Protein AF-A0A9X0WED2-F1 (afdb_monomer)

Structure (mmCIF, N/CA/C/O backbone):
data_AF-A0A9X0WED2-F1
#
_entry.id   AF-A0A9X0WED2-F1
#
loop_
_atom_site.group_PDB
_atom_site.id
_atom_site.type_symbol
_atom_site.label_atom_id
_atom_site.label_alt_id
_atom_site.label_comp_id
_atom_site.label_asym_id
_atom_site.label_entity_id
_atom_site.label_seq_id
_atom_site.pdbx_PDB_ins_code
_atom_site.Cartn_x
_atom_site.Cartn_y
_atom_site.Cartn_z
_atom_site.occupancy
_atom_site.B_iso_or_equiv
_atom_site.auth_seq_id
_atom_site.auth_comp_id
_atom_site.auth_asym_id
_atom_site.auth_atom_id
_atom_site.pdbx_PDB_model_num
ATOM 1 N N . ALA A 1 1 ? -32.314 -4.039 -4.121 1.00 31.97 1 ALA A N 1
ATOM 2 C CA . ALA A 1 1 ? -31.028 -3.948 -3.405 1.00 31.97 1 ALA A CA 1
ATOM 3 C C . ALA A 1 1 ? -29.891 -4.236 -4.385 1.00 31.97 1 ALA A C 1
ATOM 5 O O . ALA A 1 1 ? -29.658 -5.392 -4.718 1.00 31.97 1 ALA A O 1
ATOM 6 N N . ARG A 1 2 ? -29.256 -3.200 -4.949 1.00 23.73 2 ARG A N 1
ATOM 7 C CA . ARG A 1 2 ? -28.071 -3.374 -5.802 1.00 23.73 2 ARG A CA 1
ATOM 8 C C . ARG A 1 2 ? -26.865 -3.493 -4.871 1.00 23.73 2 ARG A C 1
ATOM 10 O O . ARG A 1 2 ? -26.413 -2.488 -4.345 1.00 23.73 2 ARG A O 1
ATOM 17 N N . ARG A 1 3 ? -26.414 -4.724 -4.618 1.00 32.22 3 ARG A N 1
ATOM 18 C CA . ARG A 1 3 ? -25.131 -4.991 -3.951 1.00 32.22 3 ARG A CA 1
ATOM 19 C C . ARG A 1 3 ? -24.030 -4.354 -4.804 1.00 32.22 3 ARG A C 1
ATOM 21 O O . ARG A 1 3 ? -24.018 -4.575 -6.015 1.00 32.22 3 ARG A O 1
ATOM 28 N N . GLY A 1 4 ? -23.175 -3.528 -4.204 1.00 28.00 4 GLY A N 1
ATOM 29 C CA . GLY A 1 4 ? -22.051 -2.904 -4.898 1.00 28.00 4 GLY A CA 1
ATOM 30 C C . GLY A 1 4 ? -21.092 -3.979 -5.400 1.00 28.00 4 GLY A C 1
ATOM 31 O O . GLY A 1 4 ? -20.358 -4.572 -4.619 1.00 28.00 4 GLY A O 1
ATOM 32 N N . LEU A 1 5 ? -21.131 -4.274 -6.698 1.00 30.75 5 LEU A N 1
ATOM 33 C CA . LEU A 1 5 ? -20.137 -5.122 -7.349 1.00 30.75 5 LEU A CA 1
ATOM 34 C C . LEU A 1 5 ? -18.906 -4.248 -7.591 1.00 30.75 5 LEU A C 1
ATOM 36 O O . LEU A 1 5 ? -18.894 -3.419 -8.501 1.00 30.75 5 LEU A O 1
ATOM 40 N N . TYR A 1 6 ? -17.894 -4.390 -6.738 1.00 35.50 6 TYR A N 1
ATOM 41 C CA . TYR A 1 6 ? -16.631 -3.680 -6.894 1.00 35.50 6 TYR A CA 1
ATOM 42 C C . TYR A 1 6 ? -15.742 -4.452 -7.868 1.00 35.50 6 TYR A C 1
ATOM 44 O O . TYR A 1 6 ? -15.209 -5.516 -7.562 1.00 35.50 6 TYR A O 1
ATOM 52 N N . PHE A 1 7 ? -15.595 -3.916 -9.077 1.00 35.41 7 PHE A N 1
ATOM 53 C CA . PHE A 1 7 ? -14.654 -4.439 -10.058 1.00 35.41 7 PHE A CA 1
ATOM 54 C C . PHE A 1 7 ? -13.287 -3.837 -9.787 1.00 35.41 7 PHE A C 1
ATOM 56 O O . PHE A 1 7 ? -13.111 -2.624 -9.893 1.00 35.41 7 PHE A O 1
ATOM 63 N N . LYS A 1 8 ? -12.311 -4.682 -9.454 1.00 44.09 8 LYS A N 1
ATOM 64 C CA . LYS A 1 8 ? -10.937 -4.229 -9.306 1.00 44.09 8 LYS A CA 1
ATOM 65 C C . LYS A 1 8 ? -9.993 -4.985 -10.218 1.00 44.09 8 LYS A C 1
ATOM 67 O O . LYS A 1 8 ? -9.765 -6.184 -10.068 1.00 44.09 8 LYS A O 1
ATOM 72 N N . GLN A 1 9 ? -9.448 -4.244 -11.173 1.00 43.84 9 GLN A N 1
ATOM 73 C CA . GLN A 1 9 ? -8.361 -4.690 -12.022 1.00 43.84 9 GLN A CA 1
ATOM 74 C C . GLN A 1 9 ? -7.042 -4.393 -11.308 1.00 43.84 9 GLN A C 1
ATOM 76 O O . GLN A 1 9 ? -6.731 -3.242 -11.012 1.00 43.84 9 GLN A O 1
ATOM 81 N N . TRP A 1 10 ? -6.253 -5.429 -11.049 1.00 39.09 10 TRP A N 1
ATOM 82 C CA . TRP A 1 10 ? -4.899 -5.268 -10.542 1.00 39.09 10 TRP A CA 1
ATOM 83 C C . TRP A 1 10 ? -3.946 -5.248 -11.733 1.00 39.09 10 TRP A C 1
ATOM 85 O O . TRP A 1 10 ? -3.749 -6.256 -12.407 1.00 39.09 10 TRP A O 1
ATOM 95 N N . ARG A 1 11 ? -3.393 -4.074 -12.040 1.00 34.91 11 ARG A N 1
ATOM 96 C CA . ARG A 1 11 ? -2.227 -3.946 -12.918 1.00 34.91 11 ARG A CA 1
ATOM 97 C C . ARG A 1 11 ? -1.033 -3.579 -12.048 1.00 34.91 11 ARG A C 1
ATOM 99 O O . ARG A 1 11 ? -0.765 -2.400 -11.856 1.00 34.91 11 ARG A O 1
ATOM 106 N N . LEU A 1 12 ? -0.313 -4.571 -11.533 1.00 29.83 12 LEU A N 1
ATOM 107 C CA . LEU A 1 12 ? 1.047 -4.337 -11.053 1.00 29.83 12 LEU A CA 1
ATOM 108 C C . LEU A 1 12 ? 2.000 -4.414 -12.244 1.00 29.83 12 LEU A C 1
ATOM 110 O O . LEU A 1 12 ? 2.014 -5.390 -12.990 1.00 29.83 12 LEU A O 1
ATOM 114 N N . TRP A 1 13 ? 2.747 -3.333 -12.466 1.00 32.94 13 TRP A N 1
ATOM 115 C CA . TRP A 1 13 ? 3.668 -3.204 -13.590 1.00 32.94 13 TRP A CA 1
ATOM 116 C C . TRP A 1 13 ? 5.112 -3.360 -13.113 1.00 32.94 13 TRP A C 1
ATOM 118 O O . TRP A 1 13 ? 5.570 -2.617 -12.247 1.00 32.94 13 TRP A O 1
ATOM 128 N N . LEU A 1 14 ? 5.849 -4.281 -13.733 1.00 27.69 14 LEU A N 1
ATOM 129 C CA . LEU A 1 14 ? 7.309 -4.312 -13.713 1.00 27.69 14 LEU A CA 1
ATOM 130 C C . LEU A 1 14 ? 7.842 -4.073 -15.136 1.00 27.69 14 LEU A C 1
ATOM 132 O O . LEU A 1 14 ? 7.258 -4.580 -16.099 1.00 27.69 14 LEU A O 1
ATOM 136 N N . PRO A 1 15 ? 8.963 -3.350 -15.308 1.00 26.09 15 PRO A N 1
ATOM 137 C CA . PRO A 1 15 ? 9.628 -3.276 -16.599 1.00 26.09 15 PRO A CA 1
ATOM 138 C C . PRO A 1 15 ? 10.279 -4.625 -16.945 1.00 26.09 15 PRO A C 1
ATOM 140 O O . PRO A 1 15 ? 11.094 -5.145 -16.184 1.00 26.09 15 PRO A O 1
ATOM 143 N N . ARG A 1 16 ? 9.955 -5.165 -18.127 1.00 29.64 16 ARG A N 1
ATOM 144 C CA . ARG A 1 16 ? 10.761 -6.186 -18.818 1.00 29.64 16 ARG A CA 1
ATOM 145 C C . ARG A 1 16 ? 12.043 -5.536 -19.350 1.00 29.64 16 ARG A C 1
ATOM 147 O O . ARG A 1 16 ? 11.916 -4.612 -20.147 1.00 29.64 16 ARG A O 1
ATOM 154 N N . ALA A 1 17 ? 13.217 -6.049 -18.973 1.00 28.55 17 ALA A N 1
ATOM 155 C CA . ALA A 1 17 ? 14.361 -6.303 -19.870 1.00 28.55 17 ALA A CA 1
ATOM 156 C C . ALA A 1 17 ? 15.601 -6.760 -19.074 1.00 28.55 17 ALA A C 1
ATOM 158 O O . ALA A 1 17 ? 16.015 -6.089 -18.133 1.00 28.55 17 ALA A O 1
ATOM 159 N N . TYR A 1 18 ? 16.192 -7.883 -19.482 1.00 25.77 18 TYR A N 1
ATOM 160 C CA . TYR A 1 18 ? 17.596 -8.234 -19.253 1.00 25.77 18 TYR A CA 1
ATOM 161 C C . TYR A 1 18 ? 18.022 -9.132 -20.421 1.00 25.77 18 TYR A C 1
ATOM 163 O O . TYR A 1 18 ? 17.606 -10.285 -20.469 1.00 25.77 18 TYR A O 1
ATOM 171 N N . GLU A 1 19 ? 18.803 -8.591 -21.355 1.00 27.91 19 GLU A N 1
ATOM 172 C CA . GLU A 1 19 ? 19.594 -9.345 -22.337 1.00 27.91 19 GLU A CA 1
ATOM 173 C C . GLU A 1 19 ? 20.981 -8.668 -22.460 1.00 27.91 19 GLU A C 1
ATOM 175 O O . GLU A 1 19 ? 21.060 -7.464 -22.691 1.00 27.91 19 GLU A O 1
ATOM 180 N N . ASP A 1 20 ? 22.017 -9.485 -22.221 1.00 28.53 20 ASP A N 1
ATOM 181 C CA . ASP A 1 20 ? 23.451 -9.467 -22.587 1.00 28.53 20 ASP A CA 1
ATOM 182 C C . ASP A 1 20 ? 24.465 -8.338 -22.198 1.00 28.53 20 ASP A C 1
ATOM 184 O O . ASP A 1 20 ? 24.228 -7.140 -22.296 1.00 28.53 20 ASP A O 1
ATOM 188 N N . GLU A 1 21 ? 25.642 -8.820 -21.744 1.00 29.77 21 GLU A N 1
ATOM 189 C CA . GLU A 1 21 ? 26.911 -8.230 -21.208 1.00 29.77 21 GLU A CA 1
ATOM 190 C C . GLU A 1 21 ? 27.786 -7.398 -22.218 1.00 29.77 21 GLU A C 1
ATOM 192 O O . GLU A 1 21 ? 27.325 -7.269 -23.350 1.00 29.77 21 GLU A O 1
ATOM 197 N N . PRO A 1 22 ? 29.039 -6.865 -21.956 1.00 35.38 22 PRO A N 1
ATOM 198 C CA . PRO A 1 22 ? 30.029 -7.071 -20.859 1.00 35.38 22 PRO A CA 1
ATOM 199 C C . PRO A 1 22 ? 30.819 -5.827 -20.306 1.00 35.38 22 PRO A C 1
ATOM 201 O O . PRO A 1 22 ? 30.602 -4.672 -20.661 1.00 35.38 22 PRO A O 1
ATOM 204 N N . ARG A 1 23 ? 31.765 -6.134 -19.390 1.00 33.81 23 ARG A N 1
ATOM 205 C CA . ARG A 1 23 ? 32.649 -5.327 -18.498 1.00 33.81 23 ARG A CA 1
ATOM 206 C C . ARG A 1 23 ? 33.651 -4.336 -19.141 1.00 33.81 23 ARG A C 1
ATOM 208 O O . ARG A 1 23 ? 34.280 -4.663 -20.141 1.00 33.81 23 ARG A O 1
ATOM 215 N N . ALA A 1 24 ? 33.978 -3.247 -18.418 1.00 26.78 24 ALA A N 1
ATOM 216 C CA . ALA A 1 24 ? 35.246 -2.495 -18.546 1.00 26.78 24 ALA A CA 1
ATOM 217 C C . ALA A 1 24 ? 35.679 -1.763 -17.242 1.00 26.78 24 ALA A C 1
ATOM 219 O O . ALA A 1 24 ? 34.868 -1.489 -16.362 1.00 26.78 24 ALA A O 1
ATOM 220 N N . THR A 1 25 ? 36.989 -1.510 -17.131 1.00 27.22 25 THR A N 1
ATOM 221 C CA . THR A 1 25 ? 37.839 -1.185 -15.958 1.00 27.22 25 THR A CA 1
ATOM 222 C C . THR A 1 25 ? 37.924 0.299 -15.522 1.00 27.22 25 THR A C 1
ATOM 224 O O . THR A 1 25 ? 37.687 1.203 -16.313 1.00 27.22 25 THR A O 1
ATOM 227 N N . LEU A 1 26 ? 38.324 0.521 -14.252 1.00 28.30 26 LEU A N 1
ATOM 228 C CA . LEU A 1 26 ? 38.532 1.801 -13.516 1.00 28.30 26 LEU A CA 1
ATOM 229 C C . LEU A 1 26 ? 39.831 2.560 -13.910 1.00 28.30 26 LEU A C 1
ATOM 231 O O . LEU A 1 26 ? 40.763 1.890 -14.361 1.00 28.30 26 LEU A O 1
ATOM 235 N N . PRO A 1 27 ? 39.946 3.906 -13.704 1.00 33.41 27 PRO A N 1
ATOM 236 C CA . PRO A 1 27 ? 40.454 4.469 -12.418 1.00 33.41 27 PRO A CA 1
ATOM 237 C C . PRO A 1 27 ? 39.956 5.886 -11.948 1.00 33.41 27 PRO A C 1
ATOM 239 O O . PRO A 1 27 ? 39.582 6.719 -12.760 1.00 33.41 27 PRO A O 1
ATOM 242 N N . GLN A 1 28 ? 39.974 6.084 -10.604 1.00 32.53 28 GLN A N 1
ATOM 243 C CA . GLN A 1 28 ? 40.383 7.210 -9.683 1.00 32.53 28 GLN A CA 1
ATOM 244 C C . GLN A 1 28 ? 40.375 8.720 -10.105 1.00 32.53 28 GLN A C 1
ATOM 246 O O . GLN A 1 28 ? 40.593 9.014 -11.271 1.00 32.53 28 GLN A O 1
ATOM 251 N N . PRO A 1 29 ? 40.415 9.699 -9.154 1.00 38.00 29 PRO A N 1
ATOM 252 C CA . PRO A 1 29 ? 39.521 9.975 -8.022 1.00 38.00 29 PRO A CA 1
ATOM 253 C C . PRO A 1 29 ? 38.883 11.394 -8.059 1.00 38.00 29 PRO A C 1
ATOM 255 O O . PRO A 1 29 ? 39.206 12.260 -8.866 1.00 38.00 29 PRO A O 1
ATOM 258 N N . LEU A 1 30 ? 37.921 11.579 -7.152 1.00 31.30 30 LEU A N 1
ATOM 259 C CA . LEU A 1 30 ? 36.900 12.624 -7.064 1.00 31.30 30 LEU A CA 1
ATOM 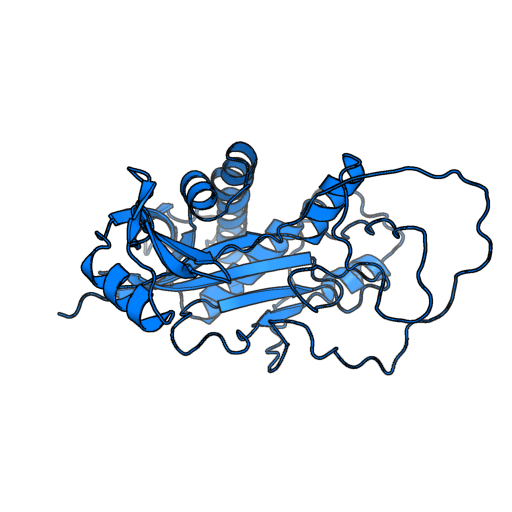260 C C . LEU A 1 30 ? 37.396 13.884 -6.325 1.00 31.30 30 LEU A C 1
ATOM 262 O O . LEU A 1 30 ? 37.628 13.804 -5.123 1.00 31.30 30 LEU A O 1
ATOM 266 N N . GLU A 1 31 ? 37.437 15.052 -6.973 1.00 26.05 31 GLU A N 1
ATOM 267 C CA . GLU A 1 31 ? 37.592 16.328 -6.240 1.00 26.05 31 GLU A CA 1
ATOM 268 C C . GLU A 1 31 ? 36.751 17.506 -6.760 1.00 26.05 31 GLU A C 1
ATOM 270 O O 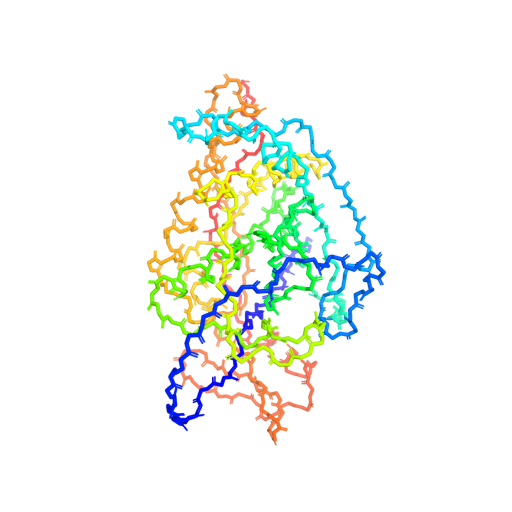. GLU A 1 31 ? 36.939 18.650 -6.355 1.00 26.05 31 GLU A O 1
ATOM 275 N N . THR A 1 32 ? 35.750 17.291 -7.617 1.00 32.31 32 THR A N 1
ATOM 276 C CA . THR A 1 32 ? 34.918 18.422 -8.073 1.00 32.31 32 THR A CA 1
ATOM 277 C C . THR A 1 32 ? 33.495 17.989 -8.379 1.00 32.31 32 THR A C 1
ATOM 279 O O . THR A 1 32 ? 33.221 17.548 -9.485 1.00 32.31 32 THR A O 1
ATOM 282 N N . LEU A 1 33 ? 32.586 18.088 -7.399 1.00 28.28 33 LEU A N 1
ATOM 283 C CA . LEU A 1 33 ? 31.128 18.088 -7.617 1.00 28.28 33 LEU A CA 1
ATOM 284 C C . LEU A 1 33 ? 30.382 18.515 -6.336 1.00 28.28 33 LEU A C 1
ATOM 286 O O . LEU A 1 33 ? 29.652 17.750 -5.713 1.00 28.28 33 LEU A O 1
ATOM 290 N N . LEU A 1 34 ? 30.558 19.779 -5.952 1.00 28.22 34 LEU A N 1
ATOM 291 C CA . LEU A 1 34 ? 29.623 20.500 -5.090 1.00 28.22 34 LEU A CA 1
ATOM 292 C C . LEU A 1 34 ? 29.223 21.786 -5.815 1.00 28.22 34 LEU A C 1
ATOM 294 O O . LEU A 1 34 ? 30.077 22.651 -5.996 1.00 28.22 34 LEU A O 1
ATOM 298 N N . ARG A 1 35 ? 27.939 21.864 -6.208 1.00 31.78 35 ARG A N 1
ATOM 299 C CA . ARG A 1 35 ? 27.093 23.044 -6.528 1.00 31.78 35 ARG A CA 1
ATOM 300 C C . ARG A 1 35 ? 26.242 22.810 -7.785 1.00 31.78 35 ARG A C 1
ATOM 302 O O . ARG A 1 35 ? 26.719 22.958 -8.903 1.00 31.78 35 ARG A O 1
ATOM 309 N N . SER A 1 36 ? 24.966 22.492 -7.585 1.00 31.42 36 SER A N 1
ATOM 310 C CA . SER A 1 36 ? 23.818 23.184 -8.204 1.00 31.42 36 SER A CA 1
ATOM 311 C C . SER A 1 36 ? 22.534 22.397 -7.925 1.00 31.42 36 SER A C 1
ATOM 313 O O . SER A 1 36 ? 22.370 21.262 -8.359 1.00 31.42 36 SER A O 1
ATOM 315 N N . ALA A 1 37 ? 21.626 23.005 -7.166 1.00 32.12 37 ALA A N 1
ATOM 316 C CA . ALA A 1 37 ? 20.202 22.728 -7.284 1.00 32.12 37 ALA A CA 1
ATOM 317 C C . ALA A 1 37 ? 19.655 23.821 -8.210 1.00 32.12 37 ALA A C 1
ATOM 319 O O . ALA A 1 37 ? 19.898 24.999 -7.948 1.00 32.12 37 ALA A O 1
ATOM 320 N N . ASP A 1 38 ? 19.017 23.437 -9.313 1.00 39.09 38 ASP A N 1
ATOM 321 C CA . ASP A 1 38 ? 18.430 24.371 -10.276 1.00 39.09 38 ASP A CA 1
ATOM 322 C C . ASP A 1 38 ? 17.062 24.855 -9.753 1.00 39.09 38 ASP A C 1
ATOM 324 O O . ASP A 1 38 ? 16.145 24.037 -9.620 1.00 39.09 38 ASP A O 1
ATOM 328 N N . PRO A 1 39 ? 16.900 26.151 -9.427 1.00 34.44 39 PRO A N 1
ATOM 329 C CA . PRO A 1 39 ? 15.639 26.703 -8.939 1.00 34.44 39 PRO A CA 1
ATOM 330 C C . PRO A 1 39 ? 14.545 26.820 -10.018 1.00 34.44 39 PRO A C 1
ATOM 332 O O . PRO A 1 39 ? 13.412 27.143 -9.675 1.00 34.44 39 PRO A O 1
ATOM 335 N N . ASN A 1 40 ? 14.838 26.535 -11.294 1.00 35.81 40 ASN A N 1
ATOM 336 C CA . ASN A 1 40 ? 13.891 26.650 -12.413 1.00 35.81 40 ASN A CA 1
ATOM 337 C C . ASN A 1 40 ? 13.353 25.298 -12.917 1.00 35.81 40 ASN A C 1
ATOM 339 O O . ASN A 1 40 ? 12.881 25.191 -14.052 1.00 35.81 40 ASN A O 1
ATOM 343 N N . TRP A 1 41 ? 13.420 24.246 -12.099 1.00 41.28 41 TRP A N 1
ATOM 344 C CA . TRP A 1 41 ? 12.981 22.912 -12.507 1.00 41.28 41 TRP A CA 1
ATOM 345 C C . TRP A 1 41 ? 11.469 22.851 -12.800 1.00 41.28 41 TRP A C 1
ATOM 347 O O . TRP A 1 41 ? 10.642 23.119 -11.929 1.00 41.28 41 TRP A O 1
ATOM 357 N N . GLN A 1 42 ? 11.110 22.436 -14.020 1.00 34.59 42 GLN A N 1
ATOM 358 C CA . GLN A 1 42 ? 9.745 22.078 -14.424 1.00 34.59 42 GLN A CA 1
ATOM 359 C C . GLN A 1 42 ? 9.647 20.563 -14.666 1.00 34.59 42 GLN A C 1
ATOM 361 O O . GLN A 1 42 ? 10.546 19.960 -15.258 1.00 34.59 42 GLN A O 1
ATOM 366 N N . ALA A 1 43 ? 8.547 19.947 -14.219 1.00 33.34 43 ALA A N 1
ATOM 367 C CA . ALA A 1 43 ? 8.322 18.505 -14.316 1.00 33.34 43 ALA A CA 1
ATOM 368 C C . ALA A 1 43 ? 8.304 18.013 -15.787 1.00 33.34 43 ALA A C 1
ATOM 370 O O . ALA A 1 43 ? 7.541 18.535 -16.602 1.00 33.34 43 ALA A O 1
ATOM 371 N N . PRO A 1 44 ? 9.104 17.000 -16.169 1.00 36.69 44 PRO A N 1
ATOM 372 C CA . PRO A 1 44 ? 9.114 16.471 -17.534 1.00 36.69 44 PRO A CA 1
ATOM 373 C C . PRO A 1 44 ? 7.848 15.689 -17.916 1.00 36.69 44 PRO A C 1
ATOM 375 O O . PRO A 1 44 ? 7.324 14.883 -17.155 1.00 36.69 44 PRO A O 1
ATOM 378 N N . GLN A 1 45 ? 7.432 15.816 -19.179 1.00 36.56 45 GLN A N 1
ATOM 379 C CA . GLN A 1 45 ? 6.199 15.250 -19.760 1.00 36.56 45 GLN A CA 1
ATOM 380 C C . GLN A 1 45 ? 6.132 13.705 -19.891 1.00 36.56 45 GLN A C 1
ATOM 382 O O . GLN A 1 45 ? 5.295 13.190 -20.627 1.00 36.56 45 GLN A O 1
ATOM 387 N N . ARG A 1 46 ? 7.012 12.929 -19.241 1.00 36.78 46 ARG A N 1
ATOM 388 C CA . ARG A 1 46 ? 7.160 11.472 -19.488 1.00 36.78 46 ARG A CA 1
ATOM 389 C C . ARG A 1 46 ? 6.755 10.559 -18.324 1.00 36.78 46 ARG A C 1
ATOM 391 O O . ARG A 1 46 ? 6.950 9.346 -18.420 1.00 36.78 46 ARG A O 1
ATOM 398 N N . SER A 1 47 ? 6.198 11.100 -17.244 1.00 39.84 47 SER A N 1
ATOM 399 C CA . SER A 1 47 ? 5.614 10.307 -16.158 1.00 39.84 47 SER A CA 1
ATOM 400 C C . SER A 1 47 ? 4.142 9.974 -16.438 1.00 39.84 47 SER A C 1
ATOM 402 O O . SER A 1 47 ? 3.385 10.817 -16.924 1.00 39.84 47 SER A O 1
ATOM 404 N N . ARG A 1 48 ? 3.724 8.735 -16.132 1.00 42.41 48 ARG A N 1
ATOM 405 C CA . ARG A 1 48 ? 2.305 8.318 -16.206 1.00 42.41 48 ARG A CA 1
ATOM 406 C C . ARG A 1 48 ? 1.453 8.880 -15.068 1.00 42.41 48 ARG A C 1
ATOM 408 O O . ARG A 1 48 ? 0.241 8.857 -15.156 1.00 42.41 48 ARG A O 1
ATOM 415 N N . PHE A 1 49 ? 2.079 9.421 -14.034 1.00 42.09 49 PHE A N 1
ATOM 416 C CA . PHE A 1 49 ? 1.426 10.215 -13.003 1.00 42.09 49 PHE A CA 1
ATOM 417 C C . PHE A 1 49 ? 2.108 11.579 -13.015 1.00 42.09 49 PHE A C 1
ATOM 419 O O . PHE A 1 49 ? 3.324 11.655 -12.819 1.00 42.09 49 PHE A O 1
ATOM 426 N N . CYS A 1 50 ? 1.371 12.646 -13.308 1.00 41.88 50 CYS A N 1
ATOM 427 C CA . CYS A 1 50 ? 1.803 13.981 -12.926 1.00 41.88 50 CYS A CA 1
ATOM 428 C C . CYS A 1 50 ? 0.964 14.415 -11.752 1.00 41.88 50 CYS A C 1
ATOM 430 O O . CYS A 1 50 ? -0.216 14.090 -11.652 1.00 41.88 50 CYS A O 1
ATOM 432 N N . VAL A 1 51 ? 1.603 15.199 -10.900 1.00 48.22 51 VAL A N 1
ATOM 433 C CA . VAL A 1 51 ? 0.928 16.009 -9.904 1.00 48.22 51 VAL A CA 1
ATOM 434 C C . VAL A 1 51 ? 0.167 17.098 -10.670 1.00 48.22 51 VAL A C 1
ATOM 436 O O . VAL A 1 51 ? 0.674 18.196 -10.862 1.00 48.22 51 VAL A O 1
ATOM 439 N N . GLU A 1 52 ? -0.993 16.761 -11.238 1.00 36.53 52 GLU A N 1
ATOM 440 C CA . GLU A 1 52 ? -1.851 17.730 -11.940 1.00 36.53 52 GLU A CA 1
ATOM 441 C C . GLU A 1 52 ? -2.673 18.550 -10.939 1.00 36.53 52 GLU A C 1
ATOM 443 O O . GLU A 1 52 ? -2.941 19.724 -11.183 1.00 36.53 52 GLU A O 1
ATOM 448 N N . GLN A 1 53 ? -2.972 17.974 -9.770 1.00 42.66 53 GLN A N 1
ATOM 449 C CA . GLN A 1 53 ? -3.517 18.666 -8.605 1.00 42.66 53 GLN A CA 1
ATOM 450 C C . GLN A 1 53 ? -2.884 18.082 -7.338 1.00 42.66 53 GLN A C 1
ATOM 452 O O . GLN A 1 53 ? -2.792 16.867 -7.191 1.00 42.66 53 GLN A O 1
ATOM 457 N N . CYS A 1 54 ? -2.397 18.953 -6.454 1.00 42.84 54 CYS A N 1
ATOM 458 C CA . CYS A 1 54 ? -1.775 18.583 -5.187 1.00 42.84 54 CYS A CA 1
ATOM 459 C C . CYS A 1 54 ? -2.629 19.134 -4.051 1.00 42.84 54 CYS A C 1
ATOM 461 O O . CYS A 1 54 ? -2.624 20.340 -3.804 1.00 42.84 54 CYS A O 1
ATOM 463 N N . GLU A 1 55 ? -3.349 18.261 -3.355 1.00 51.72 55 GLU A N 1
ATOM 464 C CA . GLU A 1 55 ? -3.884 18.593 -2.039 1.00 51.72 55 GLU A CA 1
ATOM 465 C C . GLU A 1 55 ? -2.801 18.265 -1.014 1.00 51.72 55 GLU A C 1
ATOM 467 O O . GLU A 1 55 ? -2.504 17.099 -0.748 1.00 51.72 55 GLU A O 1
ATOM 472 N N . GLN A 1 56 ? -2.145 19.307 -0.500 1.00 54.81 56 GLN A N 1
ATOM 473 C CA . GLN A 1 56 ? -1.190 19.161 0.591 1.00 54.81 56 GLN A CA 1
ATOM 474 C C . GLN A 1 56 ? -1.953 19.054 1.903 1.00 54.81 56 GLN A C 1
ATOM 476 O O . GLN A 1 56 ? -2.471 20.043 2.422 1.00 54.81 56 GLN A O 1
ATOM 481 N N . PHE A 1 57 ? -1.960 17.860 2.478 1.00 51.25 57 PHE A N 1
ATOM 482 C CA . PHE A 1 57 ? -2.435 17.675 3.839 1.00 51.25 57 PHE A CA 1
ATOM 483 C C . PHE A 1 57 ? -1.289 18.009 4.794 1.00 51.25 57 PHE A C 1
ATOM 485 O O . PHE A 1 57 ? -0.331 17.244 4.921 1.00 51.25 57 PHE A O 1
ATOM 492 N N . ARG A 1 58 ? -1.369 19.162 5.469 1.00 51.31 58 ARG A N 1
ATOM 493 C CA . ARG A 1 58 ? -0.586 19.372 6.692 1.00 51.31 58 ARG A CA 1
ATOM 494 C C . ARG A 1 58 ? -1.291 18.624 7.807 1.00 51.31 58 ARG A C 1
ATOM 496 O O . ARG A 1 58 ? -2.305 19.093 8.318 1.00 51.31 58 ARG A O 1
ATOM 503 N N . LEU A 1 59 ? -0.778 17.452 8.152 1.00 50.16 59 LEU A N 1
ATOM 504 C CA . LEU A 1 59 ? -1.265 16.754 9.332 1.00 50.16 59 LEU A CA 1
ATOM 505 C C . LEU A 1 59 ? -0.828 17.502 10.604 1.00 50.16 59 LEU A C 1
ATOM 507 O O . LEU A 1 59 ? 0.246 18.113 10.603 1.00 50.16 59 LEU A O 1
ATOM 511 N N . PRO A 1 60 ? -1.642 17.474 11.678 1.00 43.69 60 PRO A N 1
ATOM 512 C CA . PRO A 1 60 ? -1.213 17.949 12.989 1.00 43.69 60 PRO A CA 1
ATOM 513 C C . PRO A 1 60 ? 0.056 17.210 13.435 1.00 43.69 60 PRO A C 1
ATOM 515 O O . PRO A 1 60 ? 0.307 16.099 12.968 1.00 43.69 60 PRO A O 1
ATOM 518 N N . GLU A 1 61 ? 0.857 17.848 14.299 1.00 53.06 61 GLU A N 1
ATOM 519 C CA . GLU A 1 61 ? 2.193 17.405 14.736 1.00 53.06 61 GLU A CA 1
ATOM 520 C C . GLU A 1 61 ? 2.334 15.877 14.785 1.00 53.06 61 GLU A C 1
ATOM 522 O O . GLU A 1 61 ? 1.809 15.198 15.673 1.00 53.06 61 GLU A O 1
ATOM 527 N N . LEU A 1 62 ? 3.039 15.326 13.794 1.00 48.62 62 LEU A N 1
ATOM 528 C CA . LEU A 1 62 ? 3.234 13.890 13.702 1.00 48.62 62 LEU A CA 1
ATOM 529 C C . LEU A 1 62 ? 4.153 13.455 14.845 1.00 48.62 62 LEU A C 1
ATOM 531 O O . LEU A 1 62 ? 5.283 13.937 14.977 1.00 48.62 62 LEU A O 1
ATOM 535 N N . HIS A 1 63 ? 3.671 12.549 15.690 1.00 53.94 63 HIS A N 1
ATOM 536 C CA . HIS A 1 63 ? 4.409 12.085 16.856 1.00 53.94 63 HIS A CA 1
ATOM 537 C C . HIS A 1 63 ? 5.395 11.002 16.422 1.00 53.94 63 HIS A C 1
ATOM 539 O O . HIS A 1 63 ? 5.188 9.814 16.669 1.00 53.94 63 HIS A O 1
ATOM 545 N N . LEU A 1 64 ? 6.490 11.417 15.773 1.00 49.28 64 LEU A N 1
ATOM 546 C CA . LEU A 1 64 ? 7.555 10.501 15.374 1.00 49.28 64 LEU A CA 1
ATOM 547 C C . LEU A 1 64 ? 7.980 9.652 16.586 1.00 49.28 64 LEU A C 1
ATOM 549 O O . LEU A 1 64 ? 8.280 10.208 17.652 1.00 49.28 64 LEU A O 1
ATOM 553 N N . PRO A 1 65 ? 8.026 8.313 16.462 1.00 43.28 65 PRO A N 1
ATOM 554 C CA . PRO A 1 65 ? 8.389 7.458 17.576 1.00 43.28 65 PRO A CA 1
ATOM 555 C C . PRO A 1 65 ? 9.794 7.826 18.067 1.00 43.28 65 PRO A C 1
ATOM 557 O O . PRO A 1 65 ? 10.792 7.602 17.384 1.00 43.28 65 PRO A O 1
ATOM 560 N N . ARG A 1 66 ? 9.888 8.355 19.297 1.00 44.84 66 ARG A N 1
ATOM 561 C CA . ARG A 1 66 ? 11.146 8.669 20.010 1.00 44.84 66 ARG A CA 1
ATOM 562 C C . ARG A 1 66 ? 11.902 7.402 20.432 1.00 44.84 66 ARG A C 1
ATOM 564 O O . ARG A 1 66 ? 12.420 7.304 21.545 1.00 44.84 66 ARG A O 1
ATOM 571 N N . ARG A 1 67 ? 11.927 6.363 19.598 1.00 40.06 67 ARG A N 1
ATOM 572 C CA . ARG A 1 67 ? 12.496 5.067 19.964 1.00 40.06 67 ARG A CA 1
ATOM 573 C C . ARG A 1 67 ? 14.012 5.104 19.839 1.00 40.06 67 ARG A C 1
ATOM 575 O O . ARG A 1 67 ? 14.536 4.688 18.817 1.00 40.06 67 ARG A O 1
ATOM 582 N N . GLY A 1 68 ? 14.689 5.568 20.895 1.00 41.81 68 GLY A N 1
ATOM 583 C CA . GLY A 1 68 ? 16.004 5.123 21.403 1.00 41.81 68 GLY A CA 1
ATOM 584 C C . GLY A 1 68 ? 17.230 5.100 20.476 1.00 41.81 68 GLY A C 1
ATOM 585 O O . GLY A 1 68 ? 18.354 4.982 20.961 1.00 41.81 68 GLY A O 1
ATOM 586 N N . LYS A 1 69 ? 17.074 5.237 19.162 1.00 41.81 69 LYS A N 1
ATOM 587 C CA . LYS A 1 69 ? 18.156 5.536 18.248 1.00 41.81 69 LYS A CA 1
ATOM 588 C C . LYS A 1 69 ? 18.467 6.995 18.483 1.00 41.81 69 LYS A C 1
ATOM 590 O O . LYS A 1 69 ? 17.633 7.863 18.240 1.00 41.81 69 LYS A O 1
ATOM 595 N N . ARG A 1 70 ? 19.671 7.250 18.989 1.00 38.97 70 ARG A N 1
ATOM 596 C CA . ARG A 1 70 ? 20.296 8.559 18.868 1.00 38.97 70 ARG A CA 1
ATOM 597 C C . ARG A 1 70 ? 20.309 8.876 17.372 1.00 38.97 70 ARG A C 1
ATOM 599 O O . ARG A 1 70 ? 21.221 8.458 16.665 1.00 38.97 70 ARG A O 1
ATOM 606 N N . PHE A 1 71 ? 19.287 9.580 16.883 1.00 42.91 71 PHE A N 1
ATOM 607 C CA . PHE A 1 71 ? 19.508 10.490 15.772 1.00 42.91 71 PHE A CA 1
ATOM 608 C C . PHE A 1 71 ? 20.722 11.313 16.191 1.00 42.91 71 PHE A C 1
ATOM 610 O O . PHE A 1 71 ? 20.770 11.698 17.367 1.00 42.91 71 PHE A O 1
ATOM 617 N N . PRO A 1 72 ? 21.744 11.475 15.338 1.00 42.34 72 PRO A N 1
ATOM 618 C CA . PRO A 1 72 ? 22.879 12.307 15.691 1.00 42.34 72 PRO A CA 1
ATOM 619 C C . PRO A 1 72 ? 22.312 13.642 16.181 1.00 42.34 72 PRO A C 1
ATOM 621 O O . PRO A 1 72 ? 21.721 14.395 15.414 1.00 42.34 72 PRO A O 1
ATOM 624 N N . GLN A 1 73 ? 22.403 13.875 17.496 1.00 41.62 73 GLN A N 1
ATOM 625 C CA . GLN A 1 73 ? 21.747 14.985 18.199 1.00 41.62 73 GLN A CA 1
ATOM 626 C C . GLN A 1 73 ? 22.262 16.351 17.715 1.00 41.62 73 GLN A C 1
ATOM 628 O O . GLN A 1 73 ? 21.793 17.388 18.163 1.00 41.62 73 GLN A O 1
ATOM 633 N N . SER A 1 74 ? 23.234 16.343 16.806 1.00 40.78 74 SER A N 1
ATOM 634 C CA . SER A 1 74 ? 23.901 17.496 16.235 1.00 40.78 74 SER A CA 1
ATOM 635 C C . SER A 1 74 ? 23.215 18.095 15.009 1.00 40.78 74 SER A C 1
ATOM 637 O O . SER A 1 74 ? 23.683 19.137 14.569 1.00 40.78 74 SER A O 1
ATOM 639 N N . ASP A 1 75 ? 22.161 17.493 14.441 1.00 52.75 75 ASP A N 1
ATOM 640 C CA . ASP A 1 75 ? 21.556 18.031 13.212 1.00 52.75 75 ASP A CA 1
ATOM 641 C C . ASP A 1 75 ? 20.042 18.265 13.336 1.00 52.75 75 ASP A C 1
ATOM 643 O O . ASP A 1 75 ? 19.202 17.561 12.770 1.00 52.75 75 ASP A O 1
ATOM 647 N N . THR A 1 76 ? 19.684 19.300 14.104 1.00 54.97 76 THR A N 1
ATOM 648 C CA . THR A 1 76 ? 18.314 19.840 14.220 1.00 54.97 76 THR A CA 1
ATOM 649 C C . THR A 1 76 ? 17.682 20.136 12.858 1.00 54.97 76 THR A C 1
ATOM 651 O O . THR A 1 76 ? 16.462 20.067 12.717 1.00 54.97 76 THR A O 1
ATOM 654 N N . ARG A 1 77 ? 18.502 20.391 11.833 1.00 55.41 77 ARG A N 1
ATOM 655 C CA . ARG A 1 77 ? 18.074 20.619 10.453 1.00 55.41 77 ARG A CA 1
ATOM 656 C C . ARG A 1 77 ? 17.455 19.378 9.813 1.00 55.41 77 ARG A C 1
ATOM 658 O O . ARG A 1 77 ? 16.440 19.505 9.137 1.00 55.41 77 ARG A O 1
ATOM 665 N N . VAL A 1 78 ? 18.009 18.189 10.057 1.00 53.72 78 VAL A N 1
ATOM 666 C CA . VAL A 1 78 ? 17.457 16.923 9.542 1.00 53.72 78 VAL A CA 1
ATOM 667 C C . VAL A 1 78 ? 16.125 16.610 10.217 1.00 53.72 78 VAL A C 1
ATOM 669 O O . VAL A 1 78 ? 15.178 16.222 9.542 1.00 53.72 78 VAL A O 1
ATOM 672 N N . VAL A 1 79 ? 16.018 16.846 11.528 1.00 57.16 79 VAL A N 1
ATOM 673 C CA . VAL A 1 79 ? 14.750 16.684 12.259 1.00 57.16 79 VAL A CA 1
ATOM 674 C C . VAL A 1 79 ? 13.690 17.639 11.707 1.00 57.16 79 VAL A C 1
ATOM 676 O O . VAL A 1 79 ? 12.589 17.196 11.402 1.00 57.16 79 VAL A O 1
ATOM 679 N N . GLN A 1 80 ? 14.028 18.912 11.482 1.00 55.53 80 GLN A N 1
ATOM 680 C CA . GLN A 1 80 ? 13.102 19.881 10.888 1.00 55.53 80 GLN A CA 1
ATOM 681 C C . GLN A 1 80 ? 12.691 19.495 9.455 1.00 55.53 80 GLN A C 1
ATOM 683 O O .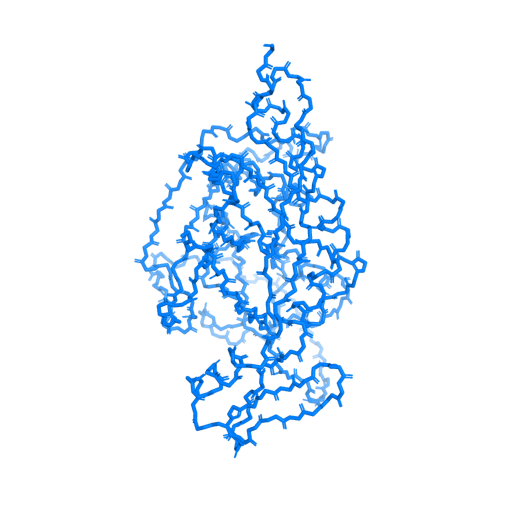 GLN A 1 80 ? 11.514 19.545 9.118 1.00 55.53 80 GLN A O 1
ATOM 688 N N . GLN A 1 81 ? 13.627 19.023 8.626 1.00 54.50 81 GLN A N 1
ATOM 689 C CA . GLN A 1 81 ? 13.333 18.532 7.272 1.00 54.50 81 GLN A CA 1
ATOM 690 C C . GLN A 1 81 ? 12.475 1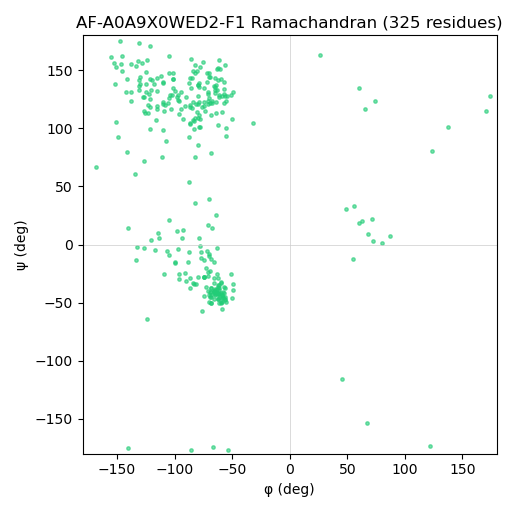7.258 7.262 1.00 54.50 81 GLN A C 1
ATOM 692 O O . GLN A 1 81 ? 11.735 17.033 6.307 1.00 54.50 81 GLN A O 1
ATOM 697 N N . MET A 1 82 ? 12.572 16.417 8.299 1.00 57.38 82 MET A N 1
ATOM 698 C CA . MET A 1 82 ? 11.703 15.250 8.481 1.00 57.38 82 MET A CA 1
ATOM 699 C C . MET A 1 82 ? 10.295 15.641 8.935 1.00 57.38 82 MET A C 1
ATOM 701 O O . MET A 1 82 ? 9.362 14.903 8.637 1.00 57.38 82 MET A O 1
ATOM 705 N N . LEU A 1 83 ? 10.138 16.772 9.631 1.00 60.28 83 LEU A N 1
ATOM 706 C CA . LEU A 1 83 ? 8.832 17.336 9.989 1.00 60.28 83 LEU A CA 1
ATOM 707 C C . LEU A 1 83 ? 8.138 17.985 8.781 1.00 60.28 83 LEU A C 1
ATOM 709 O O . LEU A 1 83 ? 6.915 17.949 8.701 1.00 60.28 83 LEU A O 1
ATOM 713 N N . ASP A 1 84 ? 8.906 18.475 7.805 1.00 69.88 84 ASP A N 1
ATOM 714 C CA . ASP A 1 84 ? 8.408 19.041 6.541 1.00 69.88 84 ASP A CA 1
ATOM 715 C C . ASP A 1 84 ? 8.089 17.968 5.478 1.00 69.88 84 ASP A C 1
ATOM 717 O O . ASP A 1 84 ? 8.324 18.155 4.278 1.00 69.88 84 ASP A O 1
ATOM 721 N N . TRP A 1 85 ? 7.587 16.806 5.890 1.00 77.00 85 TRP A N 1
ATOM 722 C CA . TRP A 1 85 ? 7.098 15.805 4.948 1.00 77.00 85 TRP A CA 1
ATOM 723 C C . TRP A 1 85 ? 5.701 16.202 4.436 1.00 77.00 85 TRP A C 1
ATOM 725 O O . TRP A 1 85 ? 4.955 16.912 5.109 1.00 77.00 85 TRP A O 1
ATOM 735 N N . SER A 1 86 ? 5.336 15.765 3.229 1.00 76.38 86 SER A N 1
ATOM 736 C CA . SER A 1 86 ? 4.003 16.034 2.671 1.00 76.38 86 SER A CA 1
ATOM 737 C C . SER A 1 86 ? 3.351 14.772 2.129 1.00 76.38 86 SER A C 1
ATOM 739 O O . SER A 1 86 ? 4.025 13.939 1.514 1.00 76.38 86 SER A O 1
ATOM 741 N N . MET A 1 87 ? 2.040 14.665 2.344 1.00 81.31 87 MET A N 1
ATOM 742 C CA . MET A 1 87 ? 1.166 13.723 1.655 1.00 81.31 87 MET A CA 1
ATOM 743 C C . MET A 1 87 ? 0.542 14.422 0.452 1.00 81.31 87 MET A C 1
ATOM 745 O O . MET A 1 87 ? 0.021 15.529 0.589 1.00 81.31 87 MET A O 1
ATOM 749 N N . GLN A 1 88 ? 0.594 13.777 -0.708 1.00 80.56 88 GLN A N 1
ATOM 750 C CA . GLN A 1 88 ? 0.017 14.278 -1.949 1.00 80.56 88 GLN A CA 1
ATOM 751 C C . GLN A 1 88 ? -0.911 13.219 -2.525 1.00 80.56 88 GLN A C 1
ATOM 753 O O . GLN A 1 88 ? -0.497 12.080 -2.737 1.00 80.56 88 GLN A O 1
ATOM 758 N N . ARG A 1 89 ? -2.154 13.597 -2.812 1.00 78.81 89 ARG A N 1
ATOM 759 C CA . ARG A 1 89 ? -3.061 12.765 -3.602 1.00 78.81 89 ARG A CA 1
ATOM 760 C C . ARG A 1 89 ? -2.635 12.825 -5.067 1.00 78.81 89 ARG A C 1
ATOM 762 O O . ARG A 1 89 ? -2.547 13.910 -5.636 1.00 78.81 89 ARG A O 1
ATOM 769 N N . LEU A 1 90 ? -2.342 11.679 -5.672 1.00 75.19 90 LEU A N 1
ATOM 770 C CA . LEU A 1 90 ? -1.992 11.578 -7.085 1.00 75.19 90 LEU A CA 1
ATOM 771 C C . LEU A 1 90 ? -3.225 11.162 -7.885 1.00 75.19 90 LEU A C 1
ATOM 773 O O . LEU A 1 90 ? -3.855 10.145 -7.599 1.00 75.19 90 LEU A O 1
ATOM 777 N N . LEU A 1 91 ? -3.546 11.940 -8.916 1.00 63.72 91 LEU A N 1
ATOM 778 C CA . LEU A 1 91 ? -4.568 11.573 -9.888 1.00 63.72 91 LEU A CA 1
ATOM 779 C C . LEU A 1 91 ? -3.935 10.690 -10.979 1.00 63.72 91 LEU A C 1
ATOM 781 O O . LEU A 1 91 ? -2.843 11.014 -11.465 1.00 63.72 91 LEU A O 1
ATOM 785 N N . PRO A 1 92 ? -4.575 9.578 -11.380 1.00 59.72 92 PRO A N 1
ATOM 786 C CA . PRO A 1 92 ? -4.095 8.785 -12.505 1.00 59.72 92 PRO A CA 1
ATOM 787 C C . PRO A 1 92 ? -4.104 9.638 -13.779 1.00 59.72 92 PRO A C 1
ATOM 789 O O . PRO A 1 92 ? -5.127 10.239 -14.109 1.00 59.72 92 PRO A O 1
ATOM 792 N N . ARG A 1 93 ? -2.989 9.702 -14.530 1.00 46.66 93 ARG A N 1
ATOM 793 C CA . ARG A 1 93 ? -3.058 10.312 -15.869 1.00 46.66 93 ARG A CA 1
ATOM 794 C C . ARG A 1 93 ? -3.651 9.307 -16.834 1.00 46.66 93 ARG A C 1
ATOM 796 O O . ARG A 1 93 ? -2.991 8.342 -17.209 1.00 46.66 93 ARG A O 1
ATOM 803 N N . GLY A 1 94 ? -4.857 9.593 -17.303 1.00 44.38 94 GLY A N 1
ATOM 804 C CA . GLY A 1 94 ? -5.374 9.013 -18.540 1.00 44.38 94 GLY A CA 1
ATOM 805 C C . GLY A 1 94 ? -5.667 7.513 -18.517 1.00 44.38 94 GLY A C 1
ATOM 806 O O . GLY A 1 94 ? -5.995 6.967 -19.570 1.00 44.38 94 GLY A O 1
ATOM 807 N N . ASP A 1 95 ? -5.616 6.846 -17.365 1.00 43.00 95 ASP A N 1
ATOM 808 C CA . ASP A 1 95 ? -6.388 5.620 -17.205 1.00 43.00 95 ASP A CA 1
ATOM 809 C C . ASP A 1 95 ? -7.850 6.072 -17.141 1.00 43.00 95 ASP A C 1
ATOM 811 O O . ASP A 1 95 ? -8.194 6.950 -16.353 1.00 43.00 95 ASP A O 1
ATOM 815 N N . GLY A 1 96 ? -8.676 5.588 -18.072 1.00 40.56 96 GLY A N 1
ATOM 816 C CA . GLY A 1 96 ? -10.072 6.002 -18.221 1.00 40.56 96 GLY A CA 1
ATOM 817 C C . GLY A 1 96 ? -10.902 5.874 -16.928 1.00 40.56 96 GLY A C 1
ATOM 818 O O . GLY A 1 96 ? -10.383 5.476 -15.890 1.00 40.56 96 GLY A O 1
ATOM 819 N N . PRO A 1 97 ? -12.213 6.163 -16.973 1.00 38.50 97 PRO A N 1
ATOM 820 C CA . PRO A 1 97 ? -13.102 6.372 -15.812 1.00 38.50 97 PRO A CA 1
ATOM 821 C C . PRO A 1 97 ? -13.335 5.159 -14.868 1.00 38.50 97 PRO A C 1
ATOM 823 O O . PRO A 1 97 ? -14.371 5.072 -14.214 1.00 38.50 97 PRO A O 1
ATOM 826 N N . HIS A 1 98 ? -12.411 4.199 -14.787 1.00 41.84 98 HIS A N 1
ATOM 827 C CA . HIS A 1 98 ? -12.598 2.884 -14.179 1.00 41.84 98 HIS A CA 1
ATOM 828 C C . HIS A 1 98 ? -11.561 2.496 -13.113 1.00 41.84 98 HIS A C 1
ATOM 830 O O . HIS A 1 98 ? -11.709 1.436 -12.504 1.00 41.84 98 HIS A O 1
ATOM 836 N N . SER A 1 99 ? -10.537 3.308 -12.824 1.00 52.59 99 SER A N 1
ATOM 837 C CA . SER A 1 99 ? -9.706 3.069 -11.637 1.00 52.59 99 SER A CA 1
ATOM 838 C C . SER A 1 99 ? -10.304 3.756 -10.408 1.00 52.59 99 SER A C 1
ATOM 840 O O . SER A 1 99 ? -9.981 4.900 -10.114 1.00 52.59 99 SER A O 1
ATOM 842 N N . ASN A 1 100 ? -11.133 3.035 -9.649 1.00 65.56 100 ASN A N 1
ATOM 843 C CA . ASN A 1 100 ? -11.664 3.471 -8.342 1.00 65.56 100 ASN A CA 1
ATOM 844 C C . ASN A 1 100 ? -10.605 3.491 -7.219 1.00 65.56 100 ASN A C 1
ATOM 846 O O . ASN A 1 100 ? -10.958 3.461 -6.038 1.00 65.56 100 ASN A O 1
ATOM 850 N N . HIS A 1 101 ? -9.319 3.468 -7.575 1.00 76.88 101 HIS A N 1
ATOM 851 C CA . HIS A 1 101 ? -8.237 3.522 -6.608 1.00 76.88 101 HIS A CA 1
ATOM 852 C C . HIS A 1 101 ? -7.647 4.927 -6.551 1.00 76.88 101 HIS A C 1
ATOM 854 O O . HIS A 1 101 ? -7.588 5.652 -7.542 1.00 76.88 101 HIS A O 1
ATOM 860 N N . GLU A 1 102 ? -7.200 5.284 -5.363 1.00 86.75 102 GLU A N 1
ATOM 861 C CA . GLU A 1 102 ? -6.514 6.518 -5.043 1.00 86.75 102 GLU A CA 1
ATOM 862 C C . GLU A 1 102 ? -5.059 6.199 -4.721 1.00 86.75 102 GLU A C 1
ATOM 864 O O . GLU A 1 102 ? -4.768 5.202 -4.064 1.00 86.75 102 GLU A O 1
ATOM 869 N N . GLU A 1 103 ? -4.144 7.041 -5.184 1.00 88.69 103 GLU A N 1
ATOM 870 C CA . GLU A 1 103 ? -2.722 6.926 -4.878 1.00 88.69 103 GLU A CA 1
ATOM 871 C C . GLU A 1 103 ? -2.328 8.082 -3.954 1.00 88.69 103 GLU A C 1
ATOM 873 O O . GLU A 1 103 ? -2.507 9.250 -4.299 1.00 88.69 103 GLU A O 1
ATOM 878 N N . LEU A 1 104 ? -1.782 7.771 -2.781 1.00 91.00 104 LEU A N 1
ATOM 879 C CA . LEU A 1 104 ? -1.211 8.753 -1.861 1.00 91.00 104 LEU A CA 1
ATOM 880 C C . LEU A 1 104 ? 0.309 8.651 -1.903 1.00 91.00 104 LEU A C 1
ATOM 882 O O . LEU A 1 104 ? 0.883 7.605 -1.606 1.00 91.00 104 LEU A O 1
ATOM 886 N N . ALA A 1 105 ? 0.972 9.747 -2.245 1.00 91.31 105 ALA A N 1
ATOM 887 C CA . ALA A 1 105 ? 2.420 9.863 -2.287 1.00 91.31 105 ALA A CA 1
ATOM 888 C C . ALA A 1 105 ? 2.951 10.590 -1.052 1.00 91.31 105 ALA A C 1
ATOM 890 O O . ALA A 1 105 ? 2.459 11.654 -0.682 1.00 91.31 105 ALA A O 1
ATOM 891 N N . PHE A 1 106 ? 4.007 10.041 -0.458 1.00 92.00 106 PHE A N 1
ATOM 892 C CA . PHE A 1 106 ? 4.659 10.589 0.724 1.00 92.00 106 PHE A CA 1
ATOM 893 C C . PHE A 1 106 ? 6.079 11.016 0.377 1.00 92.00 106 PHE A C 1
ATOM 895 O O . PHE A 1 106 ? 6.918 10.185 0.007 1.00 92.00 106 PHE A O 1
ATOM 902 N N . CYS A 1 107 ? 6.362 12.312 0.484 1.00 91.38 107 CYS A N 1
ATOM 903 C CA . CYS A 1 107 ? 7.647 12.872 0.080 1.00 91.38 107 CYS A CA 1
ATOM 904 C C . CYS A 1 107 ? 8.265 13.800 1.129 1.00 91.38 107 CYS A C 1
ATOM 906 O O . CYS A 1 107 ? 7.580 14.341 1.995 1.00 91.38 107 CYS A O 1
ATOM 908 N N . LEU A 1 108 ? 9.587 13.962 1.029 1.00 89.06 108 LEU A N 1
ATOM 909 C CA . LEU A 1 108 ? 10.407 14.856 1.853 1.00 89.06 108 LEU A CA 1
ATOM 910 C C . LEU A 1 108 ? 10.934 16.014 0.983 1.00 89.06 108 LEU A C 1
ATOM 912 O O . LEU A 1 108 ? 12.100 15.992 0.568 1.00 89.06 108 LEU A O 1
ATOM 916 N N . PRO A 1 109 ? 10.088 17.002 0.633 1.00 82.94 109 PRO A N 1
ATOM 917 C CA . PRO A 1 109 ? 10.442 18.055 -0.322 1.00 82.94 109 PRO A CA 1
ATOM 918 C C . PRO A 1 109 ? 11.624 18.916 0.144 1.00 82.94 109 PRO A C 1
ATOM 920 O O . PRO A 1 109 ? 12.457 19.299 -0.679 1.00 82.94 109 PRO A O 1
ATOM 923 N N . SER A 1 110 ? 11.736 19.164 1.453 1.00 83.06 110 SER A N 1
ATOM 924 C CA . SER A 1 110 ? 12.797 19.984 2.053 1.00 83.06 110 SER A CA 1
ATOM 925 C C . SER A 1 110 ? 14.150 19.270 2.169 1.00 83.06 110 SER A C 1
ATOM 927 O O . SER A 1 110 ? 15.139 19.895 2.560 1.00 83.06 110 SER A O 1
ATOM 929 N N . LEU A 1 111 ? 14.228 17.972 1.853 1.00 83.44 111 LEU A N 1
ATOM 930 C CA . LEU A 1 111 ? 15.478 17.225 1.945 1.00 83.44 111 LEU A CA 1
ATOM 931 C C . LEU A 1 111 ? 16.447 17.660 0.834 1.00 83.44 111 LEU A C 1
ATOM 933 O O . LEU A 1 111 ? 16.101 17.689 -0.348 1.00 83.44 111 LEU A O 1
ATOM 937 N N . GLU A 1 112 ? 17.684 17.986 1.215 1.00 82.06 112 GLU A N 1
ATOM 938 C CA . GLU A 1 112 ? 18.712 18.443 0.268 1.00 82.06 112 GLU A CA 1
ATOM 939 C C . GLU A 1 112 ? 19.100 17.353 -0.736 1.00 82.06 112 GLU A C 1
ATOM 941 O O . GLU A 1 112 ? 19.287 17.626 -1.924 1.00 82.06 112 GLU A O 1
ATOM 946 N N . GLN A 1 113 ? 19.179 16.101 -0.276 1.00 82.12 113 GLN A N 1
ATOM 947 C CA . GLN A 1 113 ? 19.412 14.963 -1.159 1.00 82.12 113 GLN A CA 1
ATOM 948 C C . GLN A 1 113 ? 18.253 14.826 -2.148 1.00 82.12 113 GLN A C 1
ATOM 950 O O . GLN A 1 113 ? 17.120 15.208 -1.865 1.00 82.12 113 GLN A O 1
ATOM 955 N N . SER A 1 114 ? 18.551 14.292 -3.329 1.00 85.31 114 SER A N 1
ATOM 956 C CA . SER A 1 114 ? 17.539 14.008 -4.340 1.00 85.31 114 SER A CA 1
ATOM 957 C C . SER A 1 114 ? 17.454 12.508 -4.564 1.00 85.31 114 SER A C 1
ATOM 959 O O . SER A 1 114 ? 18.427 11.874 -4.968 1.00 85.31 114 SER A O 1
ATOM 961 N N . TYR A 1 115 ? 16.278 11.957 -4.304 1.00 88.38 115 TYR A N 1
ATOM 962 C CA . TYR A 1 115 ? 15.886 10.608 -4.675 1.00 88.38 115 TYR A CA 1
ATOM 963 C C . TYR A 1 115 ? 14.696 10.673 -5.632 1.00 88.38 115 TYR A C 1
ATOM 965 O O . TYR A 1 115 ? 13.767 11.449 -5.417 1.00 88.38 115 TYR A O 1
ATOM 973 N N . PHE A 1 116 ? 14.713 9.845 -6.673 1.00 87.88 116 PHE A N 1
ATOM 974 C CA . PHE A 1 116 ? 13.600 9.682 -7.601 1.00 87.88 116 PHE A CA 1
ATOM 975 C C . PHE A 1 116 ? 13.324 8.194 -7.774 1.00 87.88 116 PHE A C 1
ATOM 977 O O . PHE A 1 116 ? 14.250 7.406 -7.972 1.00 87.88 116 PHE A O 1
ATOM 984 N N . SER A 1 117 ? 12.049 7.831 -7.682 1.00 84.31 117 SER A N 1
ATOM 985 C CA . SER A 1 117 ? 11.575 6.494 -8.022 1.00 84.31 117 SER A CA 1
ATOM 986 C C . SER A 1 117 ? 11.376 6.372 -9.534 1.00 84.31 117 SER A C 1
ATOM 988 O O . SER A 1 117 ? 11.090 7.361 -10.205 1.00 84.31 117 SER A O 1
ATOM 990 N N . ASP A 1 118 ? 11.450 5.160 -10.083 1.00 80.00 118 ASP A N 1
ATOM 991 C CA . ASP A 1 118 ? 11.043 4.925 -11.475 1.00 80.00 118 ASP A CA 1
ATOM 992 C C . ASP A 1 118 ? 9.529 4.971 -11.678 1.00 80.00 118 ASP A C 1
ATOM 994 O O . ASP A 1 118 ? 9.076 5.121 -12.815 1.00 80.00 118 ASP A O 1
ATOM 998 N N . HIS A 1 119 ? 8.747 4.801 -10.607 1.00 74.94 119 HIS A N 1
ATOM 999 C CA . HIS A 1 119 ? 7.286 4.764 -10.703 1.00 74.94 119 HIS A CA 1
ATOM 1000 C C . HIS A 1 119 ? 6.674 6.164 -10.720 1.00 74.94 119 HIS A C 1
ATOM 1002 O O . HIS A 1 119 ? 5.680 6.393 -11.407 1.00 74.94 119 HIS A O 1
ATOM 1008 N N . PHE A 1 120 ? 7.281 7.105 -9.995 1.00 82.44 120 PHE A N 1
ATOM 1009 C CA . PHE A 1 120 ? 6.733 8.440 -9.791 1.00 82.44 120 PHE A CA 1
ATOM 1010 C C . PHE A 1 120 ? 7.768 9.504 -10.085 1.00 82.44 120 PHE A C 1
ATOM 1012 O O . PHE A 1 120 ? 8.909 9.439 -9.630 1.00 82.44 120 PHE A O 1
ATOM 1019 N N . ASP A 1 121 ? 7.319 10.550 -10.762 1.00 83.31 121 ASP A N 1
ATOM 1020 C CA . ASP A 1 121 ? 8.116 11.746 -10.989 1.00 83.31 121 ASP A CA 1
ATOM 1021 C C . ASP A 1 121 ? 7.961 12.746 -9.840 1.00 83.31 121 ASP A C 1
ATOM 1023 O O . ASP A 1 121 ? 7.561 13.895 -10.014 1.00 83.31 121 ASP A O 1
ATOM 1027 N N . VAL A 1 122 ? 8.210 12.246 -8.631 1.00 84.00 122 VAL A N 1
ATOM 1028 C CA . VAL A 1 122 ? 8.111 12.998 -7.382 1.00 84.00 122 VAL A CA 1
ATOM 1029 C C . VAL A 1 122 ? 9.458 12.914 -6.682 1.00 84.00 122 VAL A C 1
ATOM 1031 O O . VAL A 1 122 ? 9.950 11.828 -6.358 1.00 84.00 122 VAL A O 1
ATOM 1034 N N . ARG A 1 123 ? 10.066 14.080 -6.452 1.00 88.25 123 ARG A N 1
ATOM 1035 C CA . ARG A 1 123 ? 11.338 14.188 -5.739 1.00 88.25 123 ARG A CA 1
ATOM 1036 C C . ARG A 1 123 ? 11.159 13.747 -4.289 1.00 88.25 123 ARG A C 1
ATOM 1038 O O . ARG A 1 123 ? 10.209 14.143 -3.619 1.00 88.25 123 ARG A O 1
ATOM 1045 N N . ASN A 1 124 ? 12.113 12.962 -3.801 1.00 91.06 124 ASN A N 1
ATOM 1046 C CA . ASN A 1 124 ? 12.195 12.480 -2.425 1.00 91.06 124 ASN A CA 1
ATOM 1047 C C . ASN A 1 124 ? 10.944 11.722 -1.963 1.00 91.06 124 ASN A C 1
ATOM 1049 O O . ASN A 1 124 ? 10.594 11.771 -0.783 1.00 91.06 124 ASN A O 1
ATOM 1053 N N . LEU A 1 125 ? 10.289 11.007 -2.884 1.00 91.31 125 LEU A N 1
ATOM 1054 C CA . LEU A 1 125 ? 9.224 10.067 -2.557 1.00 91.31 125 LEU A CA 1
ATOM 1055 C C . LEU A 1 125 ? 9.797 8.918 -1.721 1.00 91.31 125 LEU A C 1
ATOM 1057 O O . LEU A 1 125 ? 10.585 8.110 -2.217 1.00 91.31 125 LEU A O 1
ATOM 1061 N N . PHE A 1 126 ? 9.398 8.827 -0.456 1.00 93.75 126 PHE A N 1
ATOM 1062 C CA . PHE A 1 126 ? 9.846 7.751 0.424 1.00 93.75 126 PHE A CA 1
ATOM 1063 C C . PHE A 1 126 ? 8.849 6.600 0.495 1.00 93.75 126 PHE A C 1
ATOM 1065 O O . PHE A 1 126 ? 9.269 5.471 0.755 1.00 93.75 126 PHE A O 1
ATOM 1072 N N . ALA A 1 127 ? 7.566 6.851 0.238 1.00 95.06 127 ALA A N 1
ATOM 1073 C CA . ALA A 1 127 ? 6.541 5.820 0.177 1.00 95.06 127 ALA A CA 1
ATOM 1074 C C . ALA A 1 127 ? 5.352 6.248 -0.686 1.00 95.06 127 ALA A C 1
ATOM 1076 O O . ALA A 1 127 ? 5.148 7.437 -0.926 1.00 95.06 127 ALA A O 1
ATOM 1077 N N . HIS A 1 128 ? 4.559 5.274 -1.113 1.00 93.88 128 HIS A N 1
ATOM 1078 C CA . HIS A 1 128 ? 3.222 5.495 -1.642 1.00 93.88 128 HIS A CA 1
ATOM 1079 C C . HIS A 1 128 ? 2.245 4.442 -1.110 1.00 93.88 128 HIS A C 1
ATOM 1081 O O . HIS A 1 128 ? 2.649 3.339 -0.717 1.00 93.88 128 HIS A O 1
ATOM 1087 N N . LEU A 1 129 ? 0.970 4.818 -1.091 1.00 93.94 129 LEU A N 1
ATOM 1088 C CA . LEU A 1 129 ? -0.162 3.953 -0.801 1.00 93.94 129 LEU A CA 1
ATOM 1089 C C . LEU A 1 129 ? -1.102 3.937 -1.995 1.00 93.94 129 LEU A C 1
ATOM 1091 O O . LEU A 1 129 ? -1.515 5.006 -2.436 1.00 93.94 129 LEU A O 1
ATOM 1095 N N . ARG A 1 130 ? -1.533 2.747 -2.407 1.00 92.81 130 ARG A N 1
ATOM 1096 C CA . ARG A 1 130 ? -2.744 2.599 -3.215 1.00 92.81 130 ARG A CA 1
ATOM 1097 C C . ARG A 1 130 ? -3.898 2.252 -2.288 1.00 92.81 130 ARG A C 1
ATOM 1099 O O . ARG A 1 130 ? -3.784 1.316 -1.493 1.00 92.81 130 ARG A O 1
ATOM 1106 N N . LEU A 1 131 ? -4.998 2.984 -2.394 1.00 93.12 131 LEU A N 1
ATOM 1107 C CA . LEU A 1 131 ? -6.195 2.816 -1.581 1.00 93.12 131 LEU A CA 1
ATOM 1108 C C . LEU A 1 131 ? -7.428 2.616 -2.460 1.00 93.12 131 LEU A C 1
ATOM 1110 O O . LEU A 1 131 ? -7.541 3.219 -3.521 1.00 93.12 131 LEU A O 1
ATOM 1114 N N . SER A 1 132 ? -8.395 1.847 -1.973 1.00 91.00 132 SER A N 1
ATOM 1115 C CA . SER A 1 132 ? -9.744 1.775 -2.533 1.00 91.00 132 SER A CA 1
ATOM 1116 C C . SER A 1 132 ? -10.760 2.174 -1.471 1.00 91.00 132 SER A C 1
ATOM 1118 O O . SER A 1 132 ? -10.621 1.820 -0.300 1.00 91.00 132 SER A O 1
ATOM 1120 N N . ARG A 1 133 ? -11.808 2.888 -1.886 1.00 91.19 133 ARG A N 1
ATOM 1121 C CA . ARG A 1 133 ? -12.935 3.245 -1.017 1.00 91.19 133 ARG A CA 1
ATOM 1122 C C . ARG A 1 133 ? -14.067 2.256 -1.237 1.00 91.19 133 ARG A C 1
ATOM 1124 O O . ARG A 1 133 ? -14.512 2.075 -2.372 1.00 91.19 133 ARG A O 1
ATOM 1131 N N . LEU A 1 134 ? -14.521 1.621 -0.165 1.00 90.00 134 LEU A N 1
ATOM 1132 C CA . LEU A 1 134 ? -15.560 0.598 -0.209 1.00 90.00 134 LEU A CA 1
ATOM 1133 C C . LEU A 1 134 ? -16.661 0.918 0.801 1.00 90.00 134 LEU A C 1
ATOM 1135 O O . LEU A 1 134 ? -16.432 1.609 1.791 1.00 90.00 134 LEU A O 1
ATOM 1139 N N . ILE A 1 135 ? -17.850 0.390 0.536 1.00 89.56 135 ILE A N 1
ATOM 1140 C CA . ILE A 1 135 ? -18.965 0.349 1.477 1.00 89.56 135 ILE A CA 1
ATOM 1141 C C . ILE A 1 135 ? -19.341 -1.121 1.636 1.00 89.56 135 ILE A C 1
ATOM 1143 O O . ILE A 1 135 ? -19.482 -1.827 0.632 1.00 89.56 135 ILE A O 1
ATOM 1147 N N . ASP A 1 136 ? -19.452 -1.590 2.875 1.00 85.75 136 ASP A N 1
ATOM 1148 C CA . ASP A 1 136 ? -19.862 -2.967 3.146 1.00 85.75 136 ASP A CA 1
ATOM 1149 C C . ASP A 1 136 ? -21.383 -3.153 3.200 1.00 85.75 136 ASP A C 1
ATOM 1151 O O . ASP A 1 136 ? -22.169 -2.247 2.927 1.00 85.75 136 ASP A O 1
ATOM 1155 N N . ASP A 1 137 ? -21.814 -4.374 3.513 1.00 84.94 137 ASP A N 1
ATOM 1156 C CA . ASP A 1 137 ? -23.224 -4.735 3.647 1.00 84.94 137 ASP A CA 1
ATOM 1157 C C . ASP A 1 137 ? -23.914 -4.095 4.863 1.00 84.94 137 ASP A C 1
ATOM 1159 O O . ASP A 1 137 ? -25.143 -4.103 4.934 1.00 84.94 137 ASP A O 1
ATOM 1163 N N . GLN A 1 138 ? -23.139 -3.513 5.780 1.00 87.06 138 GLN A N 1
ATOM 1164 C CA . GLN A 1 138 ? -23.596 -2.740 6.934 1.00 87.06 138 GLN A CA 1
ATOM 1165 C C . GLN A 1 138 ? -23.557 -1.226 6.671 1.00 87.06 138 GLN A C 1
ATOM 1167 O O . GLN A 1 138 ? -23.698 -0.444 7.608 1.00 87.06 138 GLN A O 1
ATOM 1172 N N . GLU A 1 139 ? -23.356 -0.812 5.415 1.00 90.06 139 GLU A N 1
ATOM 1173 C CA . GLU A 1 139 ? -23.214 0.587 4.994 1.00 90.06 139 GLU A CA 1
ATOM 1174 C C . GLU A 1 139 ? -22.030 1.323 5.647 1.00 90.06 139 GLU A C 1
ATOM 1176 O O . GLU A 1 139 ? -21.954 2.554 5.620 1.00 90.06 139 GLU A O 1
ATOM 1181 N N . ARG A 1 140 ? -21.058 0.581 6.190 1.00 90.00 140 ARG A N 1
ATOM 1182 C CA . ARG A 1 140 ? -19.865 1.167 6.801 1.00 90.00 140 ARG A CA 1
ATOM 1183 C C . ARG A 1 140 ? -18.875 1.557 5.724 1.00 90.00 140 ARG A C 1
ATOM 1185 O O . ARG A 1 140 ? -18.610 0.800 4.790 1.00 90.00 140 ARG A O 1
ATOM 1192 N N . TRP A 1 141 ? -18.283 2.732 5.892 1.00 93.12 141 TRP A N 1
ATOM 1193 C CA . TRP A 1 141 ? -17.245 3.233 5.004 1.00 93.12 141 TRP A CA 1
ATOM 1194 C C . TRP A 1 141 ? -15.904 2.583 5.342 1.00 93.12 141 TRP A C 1
ATOM 1196 O O . TRP A 1 141 ? -15.466 2.591 6.494 1.00 93.12 141 TRP A O 1
ATOM 1206 N N . ILE A 1 142 ? -15.244 2.021 4.333 1.00 92.81 142 ILE A N 1
ATOM 1207 C CA . ILE A 1 142 ? -13.993 1.276 4.479 1.00 92.81 142 ILE A CA 1
ATOM 1208 C C . ILE A 1 142 ? -12.933 1.886 3.572 1.00 92.81 142 ILE A C 1
ATOM 1210 O O . ILE A 1 142 ? -13.146 2.057 2.368 1.00 92.81 142 ILE A O 1
ATOM 1214 N N . ILE A 1 143 ? -11.754 2.131 4.137 1.00 94.88 143 ILE A N 1
ATOM 1215 C CA . ILE A 1 143 ? -10.538 2.355 3.357 1.00 94.88 143 ILE A CA 1
ATOM 1216 C C . ILE A 1 143 ? -9.786 1.035 3.265 1.00 94.88 143 ILE A C 1
ATOM 1218 O O . ILE A 1 143 ? -9.284 0.513 4.261 1.00 94.88 143 ILE A O 1
ATOM 1222 N N . LEU A 1 144 ? -9.719 0.485 2.056 1.00 95.12 144 LEU A N 1
ATOM 1223 C CA . LEU A 1 144 ? -8.926 -0.695 1.753 1.00 95.12 144 LEU A CA 1
ATOM 1224 C C . LEU A 1 144 ? -7.529 -0.267 1.304 1.00 95.12 144 LEU A C 1
ATOM 1226 O O . LEU A 1 144 ? -7.376 0.402 0.285 1.00 95.12 144 LEU A O 1
ATOM 1230 N N . ILE A 1 145 ? -6.510 -0.698 2.043 1.00 96.38 145 ILE A N 1
ATOM 1231 C CA . ILE A 1 145 ? -5.110 -0.590 1.650 1.00 96.38 145 ILE A CA 1
ATOM 1232 C C . ILE A 1 145 ? -4.806 -1.680 0.630 1.00 96.38 145 ILE A C 1
ATOM 1234 O O . ILE A 1 145 ? -4.699 -2.869 0.949 1.00 96.38 145 ILE A O 1
ATOM 1238 N N . ASP A 1 146 ? -4.630 -1.241 -0.603 1.00 92.88 146 ASP A N 1
ATOM 1239 C CA . ASP A 1 146 ? -4.345 -2.108 -1.728 1.00 92.88 146 ASP A CA 1
ATOM 1240 C C . ASP A 1 146 ? -2.859 -2.378 -1.879 1.00 92.88 146 ASP A C 1
ATOM 1242 O O . ASP A 1 146 ? -2.468 -3.483 -2.236 1.00 92.88 146 ASP A O 1
ATOM 1246 N N . GLU A 1 147 ? -2.036 -1.366 -1.620 1.00 93.69 147 GLU A N 1
ATOM 1247 C CA . GLU A 1 147 ? -0.587 -1.442 -1.736 1.00 93.69 147 GLU A CA 1
ATOM 1248 C C . GLU A 1 147 ? 0.061 -0.462 -0.755 1.00 93.69 147 GLU A C 1
ATOM 1250 O O . GLU A 1 147 ? -0.389 0.674 -0.618 1.00 93.69 147 GLU A O 1
ATOM 1255 N N . VAL A 1 148 ? 1.132 -0.897 -0.090 1.00 95.12 148 VAL A N 1
ATOM 1256 C CA . VAL A 1 148 ? 2.048 -0.055 0.685 1.00 95.12 148 VAL A CA 1
ATOM 1257 C C . VAL A 1 148 ? 3.458 -0.319 0.192 1.00 95.12 148 VAL A C 1
ATOM 1259 O O . VAL A 1 148 ? 3.983 -1.420 0.372 1.00 95.12 148 VAL A O 1
ATOM 1262 N N . GLN A 1 149 ? 4.110 0.679 -0.398 1.00 93.19 149 GLN A N 1
ATOM 1263 C CA . GLN A 1 149 ? 5.429 0.469 -0.985 1.00 93.19 149 GLN A CA 1
ATOM 1264 C C . GLN A 1 149 ? 6.375 1.646 -0.755 1.00 93.19 149 GLN A C 1
ATOM 1266 O O . GLN A 1 149 ? 6.007 2.814 -0.815 1.00 93.19 149 GLN A O 1
ATOM 1271 N N . SER A 1 150 ? 7.646 1.312 -0.518 1.00 94.19 150 SER A N 1
ATOM 1272 C CA . SER A 1 150 ? 8.754 2.261 -0.443 1.00 94.19 150 SER A CA 1
ATOM 1273 C C . SER A 1 150 ? 9.806 1.915 -1.489 1.00 94.19 150 SER A C 1
ATOM 1275 O O . SER A 1 150 ? 10.653 1.036 -1.289 1.00 94.19 150 SER A O 1
ATOM 1277 N N . ASP A 1 151 ? 9.770 2.633 -2.608 1.00 91.31 151 ASP A N 1
ATOM 1278 C CA . ASP A 1 151 ? 10.745 2.460 -3.688 1.00 91.31 151 ASP A CA 1
ATOM 1279 C C . ASP A 1 151 ? 12.155 2.775 -3.212 1.00 91.31 151 ASP A C 1
ATOM 1281 O O . ASP A 1 151 ? 13.091 2.037 -3.506 1.00 91.31 151 ASP A O 1
ATOM 1285 N N . TRP A 1 152 ? 12.289 3.812 -2.385 1.00 93.00 152 TRP A N 1
ATOM 1286 C CA . TRP A 1 152 ? 13.572 4.226 -1.833 1.00 93.00 152 TRP A CA 1
ATOM 1287 C C . TRP A 1 152 ? 14.229 3.090 -1.053 1.00 93.00 152 TRP A C 1
ATOM 1289 O O . TRP A 1 152 ? 15.406 2.772 -1.247 1.00 93.00 152 TRP A O 1
ATOM 1299 N N . ARG A 1 153 ? 13.459 2.394 -0.212 1.00 91.88 153 ARG A N 1
ATOM 1300 C CA . ARG A 1 153 ? 13.977 1.254 0.550 1.00 91.88 153 ARG A CA 1
ATOM 1301 C C . ARG A 1 153 ? 14.205 0.020 -0.312 1.00 91.88 153 ARG A C 1
ATOM 1303 O O . ARG A 1 153 ? 15.178 -0.699 -0.070 1.00 91.88 153 ARG A O 1
ATOM 1310 N N . ARG A 1 154 ? 13.350 -0.232 -1.308 1.00 90.75 154 ARG A N 1
ATOM 1311 C CA . ARG A 1 154 ? 13.558 -1.299 -2.299 1.00 90.75 154 ARG A CA 1
ATOM 1312 C C . ARG A 1 154 ? 14.899 -1.114 -3.004 1.00 90.75 154 ARG A C 1
ATOM 1314 O O . ARG A 1 154 ? 15.688 -2.056 -3.088 1.00 90.75 154 ARG A O 1
ATOM 1321 N N . ASP A 1 155 ? 15.175 0.104 -3.437 1.00 91.19 155 ASP A N 1
ATOM 1322 C CA . ASP A 1 155 ? 16.382 0.470 -4.156 1.00 91.19 155 ASP A CA 1
ATOM 1323 C C . ASP A 1 155 ? 17.626 0.435 -3.261 1.00 91.19 155 ASP A C 1
ATOM 1325 O O . ASP A 1 155 ? 18.642 -0.147 -3.642 1.00 91.19 155 ASP A O 1
ATOM 1329 N N . LEU A 1 156 ? 17.541 0.949 -2.028 1.00 91.44 156 LEU A N 1
ATOM 1330 C CA . LEU A 1 156 ? 18.610 0.804 -1.032 1.00 91.44 156 LEU A CA 1
ATOM 1331 C C . LEU A 1 156 ? 18.949 -0.668 -0.770 1.00 91.44 156 LEU A C 1
ATOM 1333 O O . LEU A 1 156 ? 20.122 -1.036 -0.687 1.00 91.44 156 LEU A O 1
ATOM 1337 N N . ARG A 1 157 ? 17.938 -1.541 -0.674 1.00 90.06 157 ARG A N 1
ATOM 1338 C CA . ARG A 1 157 ? 18.148 -2.987 -0.518 1.00 90.06 157 ARG A CA 1
ATOM 1339 C C . ARG A 1 157 ? 18.830 -3.590 -1.745 1.00 90.06 157 ARG A C 1
ATOM 1341 O O . ARG A 1 157 ? 19.724 -4.412 -1.570 1.00 90.06 157 ARG A O 1
ATOM 1348 N N . ARG A 1 158 ? 18.431 -3.206 -2.964 1.00 89.38 158 ARG A N 1
ATOM 1349 C CA . ARG A 1 158 ? 19.087 -3.663 -4.203 1.00 89.38 158 ARG A CA 1
ATOM 1350 C C . ARG A 1 158 ? 20.561 -3.272 -4.214 1.00 89.38 158 ARG A C 1
ATOM 1352 O O . ARG A 1 158 ? 21.396 -4.158 -4.362 1.00 89.38 158 ARG A O 1
ATOM 1359 N N . GLN A 1 159 ? 20.870 -2.006 -3.936 1.00 89.69 159 GLN A N 1
ATOM 1360 C CA . GLN A 1 159 ? 22.246 -1.515 -3.847 1.00 89.69 159 GLN A CA 1
ATOM 1361 C C . GLN A 1 159 ? 23.081 -2.297 -2.827 1.00 89.69 159 GLN A C 1
ATOM 1363 O O . GLN A 1 159 ? 24.179 -2.740 -3.147 1.00 89.69 159 GLN A O 1
ATOM 1368 N N . ARG A 1 160 ? 22.558 -2.521 -1.613 1.00 90.62 160 ARG A N 1
ATOM 1369 C CA . ARG A 1 160 ? 23.265 -3.282 -0.563 1.00 90.62 160 ARG A CA 1
ATOM 1370 C C . ARG A 1 160 ? 23.524 -4.742 -0.938 1.00 90.62 160 ARG A C 1
ATOM 1372 O O . ARG A 1 160 ? 24.444 -5.347 -0.406 1.00 90.62 160 ARG A O 1
ATOM 1379 N N . LEU A 1 161 ? 22.712 -5.304 -1.830 1.00 90.31 161 LEU A N 1
ATOM 1380 C CA . LEU A 1 161 ? 22.865 -6.663 -2.349 1.00 90.31 161 LEU A CA 1
ATOM 1381 C C . LEU A 1 161 ? 23.670 -6.717 -3.658 1.00 90.31 161 LEU A C 1
ATOM 1383 O O . LEU A 1 161 ? 23.714 -7.776 -4.278 1.00 90.31 161 LEU A O 1
ATOM 1387 N N . GLY A 1 162 ? 24.237 -5.595 -4.119 1.00 88.81 162 GLY A N 1
ATOM 1388 C CA . GLY A 1 162 ? 24.929 -5.517 -5.410 1.00 88.81 162 GLY A CA 1
ATOM 1389 C C . GLY A 1 162 ? 24.018 -5.792 -6.611 1.00 88.81 162 GLY A C 1
ATOM 1390 O O . GLY A 1 162 ? 24.497 -6.170 -7.674 1.00 88.81 162 GLY A O 1
ATOM 1391 N N . ARG A 1 163 ? 22.696 -5.651 -6.445 1.00 86.88 163 ARG A N 1
ATOM 1392 C CA . ARG A 1 163 ? 21.725 -5.850 -7.524 1.00 86.88 163 ARG A CA 1
ATOM 1393 C C . ARG A 1 163 ? 21.630 -4.592 -8.384 1.00 86.88 163 ARG A C 1
ATOM 1395 O O . ARG A 1 163 ? 21.725 -3.489 -7.840 1.00 86.88 163 ARG A O 1
ATOM 1402 N N . PRO A 1 164 ? 21.370 -4.747 -9.691 1.00 83.00 164 PRO A N 1
ATOM 1403 C CA . PRO A 1 164 ? 21.198 -3.620 -10.592 1.00 83.00 164 PRO A CA 1
ATOM 1404 C C . PRO A 1 164 ? 20.081 -2.700 -10.101 1.00 83.00 164 PRO A C 1
ATOM 1406 O O . PRO A 1 164 ? 18.993 -3.136 -9.701 1.00 83.00 164 PRO A O 1
ATOM 1409 N N . LEU A 1 165 ? 20.384 -1.407 -10.114 1.00 81.94 165 LEU A N 1
ATOM 1410 C CA . LEU A 1 165 ? 19.392 -0.366 -9.929 1.00 81.94 165 LEU A CA 1
ATOM 1411 C C . LEU A 1 165 ? 18.725 -0.087 -11.280 1.00 81.94 165 LEU A C 1
ATOM 1413 O O . LEU A 1 165 ? 19.369 -0.240 -12.316 1.00 81.94 165 LEU A O 1
ATOM 1417 N N . PRO A 1 166 ? 17.453 0.318 -11.288 1.00 73.75 166 PRO A N 1
ATOM 1418 C CA . PRO A 1 166 ? 16.776 0.710 -12.517 1.00 73.75 166 PRO A CA 1
ATOM 1419 C C . PRO A 1 166 ? 17.513 1.849 -13.245 1.00 73.75 166 PRO A C 1
ATOM 1421 O O . PRO A 1 166 ? 18.029 2.780 -12.621 1.00 73.75 166 PRO A O 1
ATOM 1424 N N . GLU A 1 167 ? 17.571 1.771 -14.576 1.00 63.56 167 GLU A N 1
ATOM 1425 C CA . GLU A 1 167 ? 18.454 2.592 -15.423 1.00 63.56 167 GLU A CA 1
ATOM 1426 C C . GLU A 1 167 ? 18.145 4.102 -15.421 1.00 63.56 167 GLU A C 1
ATOM 1428 O O . GLU A 1 167 ? 18.972 4.912 -15.839 1.00 63.56 167 GLU A O 1
ATOM 1433 N N . ARG A 1 168 ? 16.976 4.541 -14.934 1.00 58.50 168 ARG A N 1
ATOM 1434 C CA . ARG A 1 168 ? 16.512 5.932 -15.112 1.00 58.50 168 ARG A CA 1
ATOM 1435 C C . ARG A 1 168 ? 17.145 6.965 -14.178 1.00 58.50 168 ARG A C 1
ATOM 1437 O O . ARG A 1 168 ? 16.812 8.145 -14.263 1.00 58.50 168 ARG A O 1
ATOM 1444 N N . ARG A 1 169 ? 18.130 6.576 -13.367 1.00 52.16 169 ARG A N 1
ATOM 1445 C CA . ARG A 1 169 ? 18.860 7.486 -12.465 1.00 52.16 169 ARG A CA 1
ATOM 1446 C C . ARG A 1 169 ? 19.791 8.489 -13.153 1.00 52.16 169 ARG A C 1
ATOM 1448 O O . ARG A 1 169 ? 20.321 9.360 -12.472 1.00 52.16 169 ARG A O 1
ATOM 1455 N N . LEU A 1 170 ? 20.019 8.380 -14.464 1.00 46.22 170 LEU A N 1
ATOM 1456 C CA . LEU A 1 170 ? 21.137 9.069 -15.124 1.00 46.22 170 LEU A CA 1
ATOM 1457 C C . LEU A 1 170 ? 20.779 10.272 -16.005 1.00 46.22 170 LEU A C 1
ATOM 1459 O O . LEU A 1 170 ? 21.689 10.946 -16.476 1.00 46.22 170 LEU A O 1
ATOM 1463 N N . ALA A 1 171 ? 19.503 10.586 -16.239 1.00 46.16 171 ALA A N 1
ATOM 1464 C CA . ALA A 1 171 ? 19.155 11.535 -17.301 1.00 46.16 171 ALA A CA 1
ATOM 1465 C C . ALA A 1 171 ? 18.124 12.588 -16.895 1.00 46.16 171 ALA A C 1
ATOM 1467 O O . ALA A 1 171 ? 17.075 12.689 -17.526 1.00 46.16 171 ALA A O 1
ATOM 1468 N N . ARG A 1 172 ? 18.426 13.413 -15.886 1.00 48.88 172 ARG A N 1
ATOM 1469 C CA . ARG A 1 172 ? 17.753 14.713 -15.711 1.00 48.88 172 ARG A CA 1
ATOM 1470 C C . ARG A 1 172 ? 18.736 15.781 -15.246 1.00 48.88 172 ARG A C 1
ATOM 1472 O O . ARG A 1 172 ? 18.805 16.102 -14.068 1.00 48.88 172 ARG A O 1
ATOM 1479 N N . GLY A 1 173 ? 19.490 16.299 -16.216 1.00 42.88 173 GLY A N 1
ATOM 1480 C CA . GLY A 1 173 ? 20.366 17.462 -16.069 1.00 42.88 173 GLY A CA 1
ATOM 1481 C C . GLY A 1 173 ? 21.818 17.177 -16.447 1.00 42.88 173 GLY A C 1
ATOM 1482 O O . GLY A 1 173 ? 22.626 16.961 -15.560 1.00 42.88 173 GLY A O 1
ATOM 1483 N N . GLY A 1 174 ? 22.124 17.197 -17.751 1.00 44.41 174 GLY A N 1
ATOM 1484 C CA . GLY A 1 174 ? 23.469 17.450 -18.294 1.00 44.41 174 GLY A CA 1
ATOM 1485 C C . GLY A 1 174 ? 24.573 16.423 -17.988 1.00 44.41 174 GLY A C 1
ATOM 1486 O O . GLY A 1 174 ? 25.031 16.302 -16.863 1.00 44.41 174 GLY A O 1
ATOM 1487 N N . ALA A 1 175 ? 25.085 15.791 -19.049 1.00 46.09 175 ALA A N 1
ATOM 1488 C CA . ALA A 1 175 ? 26.148 14.779 -19.079 1.00 46.09 175 ALA A CA 1
ATOM 1489 C C . ALA A 1 175 ? 25.737 13.381 -18.578 1.00 46.09 175 ALA A C 1
ATOM 1491 O O . ALA A 1 175 ? 25.301 13.197 -17.444 1.00 46.09 175 ALA A O 1
ATOM 1492 N N . LEU A 1 176 ? 25.920 12.372 -19.444 1.00 44.56 176 LEU A N 1
ATOM 1493 C CA . LEU A 1 176 ? 25.899 10.964 -19.048 1.00 44.56 176 LEU A CA 1
ATOM 1494 C C . LEU A 1 176 ? 26.929 10.774 -17.930 1.00 44.56 176 LEU A C 1
ATOM 1496 O O . LEU A 1 176 ? 28.129 10.676 -18.186 1.00 44.56 176 LEU A O 1
ATOM 1500 N N . ARG A 1 177 ? 26.476 10.720 -16.678 1.00 47.78 177 ARG A N 1
ATOM 1501 C CA . ARG A 1 177 ? 27.318 10.233 -15.590 1.00 47.78 177 ARG A CA 1
ATOM 1502 C C . ARG A 1 177 ? 27.507 8.744 -15.830 1.00 47.78 177 ARG A C 1
ATOM 1504 O O . ARG A 1 177 ? 26.565 7.967 -15.753 1.00 47.78 177 ARG A O 1
ATOM 1511 N N . THR A 1 178 ? 28.727 8.354 -16.165 1.00 49.72 178 THR A N 1
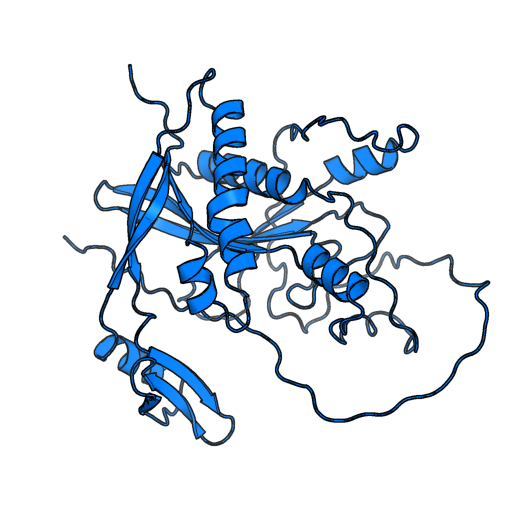ATOM 1512 C CA . THR A 1 178 ? 29.103 6.956 -16.414 1.00 49.72 178 THR A CA 1
ATOM 1513 C C . THR A 1 178 ? 29.115 6.117 -15.134 1.00 49.72 178 THR A C 1
ATOM 1515 O O . THR A 1 178 ? 29.187 4.894 -15.201 1.00 49.72 178 THR A O 1
ATOM 1518 N N . THR A 1 179 ? 28.998 6.751 -13.962 1.00 56.25 179 THR A N 1
ATOM 1519 C CA . THR A 1 179 ? 28.873 6.080 -12.669 1.00 56.25 179 THR A CA 1
ATOM 1520 C C . THR A 1 179 ? 27.461 6.261 -12.099 1.00 56.25 179 THR A C 1
ATOM 1522 O O . THR A 1 179 ? 27.025 7.397 -11.877 1.00 56.25 179 THR A O 1
ATOM 1525 N N . PRO A 1 180 ? 26.724 5.163 -11.832 1.00 62.97 180 PRO A N 1
ATOM 1526 C CA . PRO A 1 180 ? 25.470 5.230 -11.095 1.00 62.97 180 PRO A CA 1
ATOM 1527 C C . PRO A 1 180 ? 25.728 5.887 -9.740 1.00 62.97 180 PRO A C 1
ATOM 1529 O O . PRO A 1 180 ? 26.552 5.405 -8.959 1.00 62.97 180 PRO A O 1
ATOM 1532 N N . GLN A 1 181 ? 25.045 6.994 -9.446 1.00 70.75 181 GLN A N 1
ATOM 1533 C CA . GLN A 1 181 ? 25.107 7.539 -8.096 1.00 70.75 181 GLN A CA 1
ATOM 1534 C C . GLN A 1 181 ? 24.492 6.537 -7.112 1.00 70.75 181 GLN A C 1
ATOM 1536 O O . GLN A 1 181 ? 23.427 5.970 -7.404 1.00 70.75 181 GLN A O 1
ATOM 1541 N N . PRO A 1 182 ? 25.120 6.337 -5.941 1.00 85.12 182 PRO A N 1
ATOM 1542 C CA . PRO A 1 182 ? 24.527 5.508 -4.911 1.00 85.12 182 PRO A CA 1
ATOM 1543 C C . PRO A 1 182 ? 23.171 6.092 -4.500 1.00 85.12 182 PRO A C 1
ATOM 1545 O O . PRO A 1 182 ? 22.996 7.309 -4.430 1.00 85.12 182 PRO A O 1
ATOM 1548 N N . VAL A 1 183 ? 22.203 5.220 -4.219 1.00 89.44 183 VAL A N 1
ATOM 1549 C CA . VAL A 1 183 ? 20.958 5.590 -3.550 1.00 89.44 183 VAL A CA 1
ATOM 1550 C C . VAL A 1 183 ? 21.337 6.270 -2.231 1.00 89.44 183 VAL A C 1
ATOM 1552 O O . VAL A 1 183 ? 22.049 5.640 -1.440 1.00 89.44 183 VAL A O 1
ATOM 1555 N N . PRO A 1 184 ? 20.893 7.512 -1.975 1.00 90.50 184 PRO A N 1
ATOM 1556 C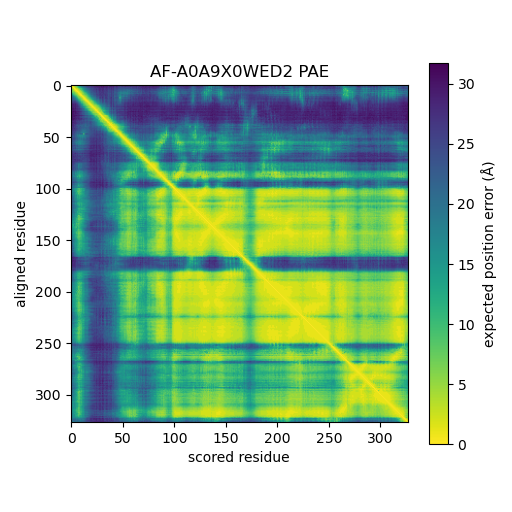 CA . PRO A 1 184 ? 21.068 8.122 -0.663 1.00 90.50 184 PRO A CA 1
ATOM 1557 C C . PRO A 1 184 ? 20.313 7.305 0.390 1.00 90.50 184 PRO A C 1
ATOM 1559 O O . PRO A 1 184 ? 19.310 6.663 0.076 1.00 90.50 184 PRO A O 1
ATOM 1562 N N . GLU A 1 185 ? 20.771 7.318 1.640 1.00 90.19 185 GLU A N 1
ATOM 1563 C CA . GLU A 1 185 ? 20.016 6.705 2.737 1.00 90.19 185 GLU A CA 1
ATOM 1564 C C . GLU A 1 185 ? 18.660 7.407 2.910 1.00 90.19 185 GLU A C 1
ATOM 1566 O O . GLU A 1 185 ? 18.548 8.622 2.765 1.00 90.19 185 GLU A O 1
ATOM 1571 N N . CYS A 1 186 ? 17.613 6.634 3.201 1.00 88.62 186 CYS A N 1
ATOM 1572 C CA . CYS A 1 186 ? 16.291 7.189 3.472 1.00 88.62 186 CYS A CA 1
ATOM 1573 C C . CYS A 1 186 ? 16.278 7.726 4.914 1.00 88.62 186 CYS A C 1
ATOM 1575 O O . CYS A 1 186 ? 16.504 6.927 5.830 1.00 88.62 186 CYS A O 1
ATOM 1577 N N . PRO A 1 187 ? 15.972 9.018 5.153 1.00 87.88 187 PRO A N 1
ATOM 1578 C CA . PRO A 1 187 ? 16.065 9.626 6.487 1.00 87.88 187 PRO A CA 1
ATOM 1579 C C . PRO A 1 187 ? 15.180 8.939 7.529 1.00 87.88 187 PRO A C 1
ATOM 1581 O O . PRO A 1 187 ? 15.546 8.822 8.695 1.00 87.88 187 PRO A O 1
ATOM 1584 N N . LEU A 1 188 ? 14.027 8.427 7.090 1.00 86.50 188 LEU A N 1
ATOM 1585 C CA . LEU A 1 188 ? 13.065 7.739 7.948 1.00 86.50 188 LEU A CA 1
ATOM 1586 C C . LEU A 1 188 ? 13.492 6.309 8.285 1.00 86.50 188 LEU A C 1
ATOM 1588 O O . LEU A 1 188 ? 12.897 5.687 9.158 1.00 86.50 188 LEU A O 1
ATOM 1592 N N . GLY A 1 189 ? 14.506 5.760 7.607 1.00 87.88 189 GLY A N 1
ATOM 1593 C CA . GLY A 1 189 ? 15.080 4.455 7.907 1.00 87.88 189 GLY A CA 1
ATOM 1594 C C . GLY A 1 189 ? 14.021 3.377 8.151 1.00 87.88 189 GLY A C 1
ATOM 1595 O O . GLY A 1 189 ? 13.270 3.010 7.252 1.00 87.88 189 GLY A O 1
ATOM 1596 N N . GLY A 1 190 ? 13.990 2.847 9.378 1.00 86.31 190 GLY A N 1
ATOM 1597 C CA . GLY A 1 190 ? 13.043 1.821 9.827 1.00 86.31 190 GLY A CA 1
ATOM 1598 C C . GLY A 1 190 ? 11.601 2.303 10.001 1.00 86.31 190 GLY A C 1
ATOM 1599 O O . GLY A 1 190 ? 10.696 1.483 9.877 1.00 86.31 190 GLY A O 1
ATOM 1600 N N . ASP A 1 191 ? 11.410 3.599 10.216 1.00 89.12 191 ASP A N 1
ATOM 1601 C CA . ASP A 1 191 ? 10.203 4.204 10.784 1.00 89.12 191 ASP A CA 1
ATOM 1602 C C . ASP A 1 191 ? 9.239 4.756 9.722 1.00 89.12 191 ASP A C 1
ATOM 1604 O O . ASP A 1 191 ? 8.128 5.160 10.048 1.00 89.12 191 ASP A O 1
ATOM 1608 N N . TRP A 1 192 ? 9.614 4.713 8.436 1.00 93.69 192 TRP A N 1
ATOM 1609 C CA . TRP A 1 192 ? 8.774 5.175 7.317 1.00 93.69 192 TRP A CA 1
ATOM 1610 C C . TRP A 1 192 ? 7.343 4.618 7.350 1.00 93.69 192 TRP A C 1
ATOM 1612 O O . TRP A 1 192 ? 6.405 5.343 7.041 1.00 93.69 192 TRP A O 1
ATOM 1622 N N . LEU A 1 193 ? 7.171 3.344 7.727 1.00 94.88 193 LEU A N 1
ATOM 1623 C CA . LEU A 1 193 ? 5.862 2.697 7.741 1.00 94.88 193 LEU A CA 1
ATOM 1624 C C . LEU A 1 193 ? 4.966 3.302 8.824 1.00 94.88 193 LEU A C 1
ATOM 1626 O O . LEU A 1 193 ? 3.784 3.487 8.579 1.00 94.88 193 LEU A O 1
ATOM 1630 N N . ALA A 1 194 ? 5.532 3.648 9.985 1.00 92.12 194 ALA A N 1
ATOM 1631 C CA . ALA A 1 194 ? 4.794 4.339 11.038 1.00 92.12 194 ALA A CA 1
ATOM 1632 C C . ALA A 1 194 ? 4.307 5.702 10.548 1.00 92.12 194 ALA A C 1
ATOM 1634 O O . ALA A 1 194 ? 3.122 5.976 10.648 1.00 92.12 194 ALA A O 1
ATOM 1635 N N . VAL A 1 195 ? 5.173 6.490 9.905 1.00 90.88 195 VAL A N 1
ATOM 1636 C CA . VAL A 1 195 ? 4.791 7.802 9.350 1.00 90.88 195 VAL A CA 1
ATOM 1637 C C . VAL A 1 195 ? 3.658 7.688 8.328 1.00 90.88 195 VAL A C 1
ATOM 1639 O O . VAL A 1 195 ? 2.683 8.428 8.406 1.00 90.88 195 VAL A O 1
ATOM 1642 N N . VAL A 1 196 ? 3.756 6.732 7.398 1.00 93.44 196 VAL A N 1
ATOM 1643 C CA . VAL A 1 196 ? 2.710 6.485 6.391 1.00 93.44 196 VAL A CA 1
ATOM 1644 C C . VAL A 1 196 ? 1.395 6.060 7.040 1.00 93.44 196 VAL A C 1
ATOM 1646 O O . VAL A 1 196 ? 0.335 6.526 6.638 1.00 93.44 196 VAL A O 1
ATOM 1649 N N . VAL A 1 197 ? 1.450 5.177 8.038 1.00 94.81 197 VAL A N 1
ATOM 1650 C CA . VAL A 1 197 ? 0.254 4.671 8.718 1.00 94.81 197 VAL A CA 1
ATOM 1651 C C . VAL A 1 197 ? -0.397 5.737 9.597 1.00 94.81 197 VAL A C 1
ATOM 1653 O O . VAL A 1 197 ? -1.616 5.844 9.586 1.00 94.81 197 VAL A O 1
ATOM 1656 N N . GLU A 1 198 ? 0.381 6.550 10.310 1.00 91.25 198 GLU A N 1
ATOM 1657 C CA . GLU A 1 198 ? -0.132 7.711 11.053 1.00 91.25 198 GLU A CA 1
ATOM 1658 C C . GLU A 1 198 ? -0.899 8.649 10.125 1.00 91.25 198 GLU A C 1
ATOM 1660 O O . GLU A 1 198 ? -2.032 9.039 10.411 1.00 91.25 198 GLU A O 1
ATOM 1665 N N . ALA A 1 199 ? -0.323 8.924 8.957 1.00 90.69 199 ALA A N 1
ATOM 1666 C CA . ALA A 1 199 ? -0.974 9.750 7.964 1.00 90.69 199 ALA A CA 1
ATOM 1667 C C . ALA A 1 199 ? -2.238 9.122 7.376 1.00 90.69 199 ALA A C 1
ATOM 1669 O O . ALA A 1 199 ? -3.250 9.804 7.223 1.00 90.69 199 ALA A O 1
ATOM 1670 N N . LEU A 1 200 ? -2.200 7.819 7.099 1.00 93.38 200 LEU A N 1
ATOM 1671 C CA . LEU A 1 200 ? -3.354 7.066 6.629 1.00 93.38 200 LEU A CA 1
ATOM 1672 C C . LEU A 1 200 ? -4.495 7.060 7.650 1.00 93.38 200 LEU A C 1
ATOM 1674 O O . LEU A 1 200 ? -5.645 7.208 7.255 1.00 93.38 200 LEU A O 1
ATOM 1678 N N . VAL A 1 201 ? -4.206 6.881 8.940 1.00 92.44 201 VAL A N 1
ATOM 1679 C CA . VAL A 1 201 ? -5.233 6.880 9.993 1.00 92.44 201 VAL A CA 1
ATOM 1680 C C . VAL A 1 201 ? -5.868 8.262 10.103 1.00 92.44 201 VAL A C 1
ATOM 1682 O O . VAL A 1 201 ? -7.091 8.366 10.071 1.00 92.44 201 VAL A O 1
ATOM 1685 N N . ALA A 1 202 ? -5.068 9.331 10.140 1.00 88.06 202 ALA A N 1
ATOM 1686 C CA . ALA A 1 202 ? -5.593 10.697 10.155 1.00 88.06 202 ALA A CA 1
ATOM 1687 C C . ALA A 1 202 ? -6.460 10.996 8.918 1.00 88.06 202 ALA A C 1
ATOM 1689 O O . ALA A 1 202 ? -7.550 11.562 9.035 1.00 88.06 202 ALA A O 1
ATOM 1690 N N . TYR A 1 203 ? -6.002 10.563 7.742 1.00 89.38 203 TYR A N 1
ATOM 1691 C CA . TYR A 1 203 ? -6.757 10.650 6.497 1.00 89.38 203 TYR A CA 1
ATOM 1692 C C . TYR A 1 203 ? -8.083 9.883 6.584 1.00 89.38 203 TYR A C 1
ATOM 1694 O O . TYR A 1 203 ? -9.138 10.445 6.312 1.00 89.38 203 TYR A O 1
ATOM 1702 N N . ALA A 1 204 ? -8.052 8.631 7.043 1.00 91.56 204 ALA A N 1
ATOM 1703 C CA . ALA A 1 204 ? -9.230 7.782 7.154 1.00 91.56 204 ALA A CA 1
ATOM 1704 C C . ALA A 1 204 ? -10.305 8.372 8.066 1.00 91.56 204 ALA A C 1
ATOM 1706 O O . ALA A 1 204 ? -11.487 8.355 7.735 1.00 91.56 204 ALA A O 1
ATOM 1707 N N . VAL A 1 205 ? -9.879 8.943 9.186 1.00 89.06 205 VAL A N 1
ATOM 1708 C CA . VAL A 1 205 ? -10.758 9.576 10.171 1.00 89.06 205 VAL A CA 1
ATOM 1709 C C . VAL A 1 205 ? -11.367 10.855 9.611 1.00 89.06 205 VAL A C 1
ATOM 1711 O O . VAL A 1 205 ? -12.558 11.092 9.789 1.00 89.06 205 VAL A O 1
ATOM 1714 N N . THR A 1 206 ? -10.573 11.649 8.890 1.00 87.06 206 THR A N 1
ATOM 1715 C CA . THR A 1 206 ? -11.047 12.872 8.224 1.00 87.06 206 THR A CA 1
ATOM 1716 C C . THR A 1 206 ? -12.097 12.555 7.159 1.00 87.06 206 THR A C 1
ATOM 1718 O O . THR A 1 206 ? -13.093 13.264 7.045 1.00 87.06 206 THR A O 1
ATOM 1721 N N . GLU A 1 207 ? -11.916 11.458 6.424 1.00 87.81 207 GLU A N 1
ATOM 1722 C CA . GLU A 1 207 ? -12.871 10.975 5.419 1.00 87.81 207 GLU A CA 1
ATOM 1723 C C . GLU A 1 207 ? -14.085 10.247 6.031 1.00 87.81 207 GLU A C 1
ATOM 1725 O O . GLU A 1 207 ? -14.962 9.797 5.294 1.00 87.81 207 GLU A O 1
ATOM 1730 N N . GLY A 1 208 ? -14.154 10.105 7.360 1.00 90.81 208 GLY A N 1
ATOM 1731 C CA . GLY A 1 208 ? -15.259 9.432 8.049 1.00 90.81 208 GLY A CA 1
ATOM 1732 C C . GLY A 1 208 ? -15.285 7.912 7.865 1.00 90.81 208 GLY A C 1
ATOM 1733 O O . GLY A 1 208 ? -16.338 7.294 8.018 1.00 90.81 208 GLY A O 1
ATOM 1734 N N . ALA A 1 209 ? -14.152 7.293 7.525 1.00 92.25 209 ALA A N 1
ATOM 1735 C CA . ALA A 1 209 ? -14.058 5.843 7.431 1.00 92.25 209 ALA A CA 1
ATOM 1736 C C . ALA A 1 209 ? -14.271 5.192 8.806 1.00 92.25 209 ALA A C 1
ATOM 1738 O O . ALA A 1 209 ? -13.809 5.682 9.836 1.00 92.25 209 ALA A O 1
ATOM 1739 N N . GLU A 1 210 ? -14.942 4.046 8.819 1.00 92.44 210 GLU A N 1
ATOM 1740 C CA . GLU A 1 210 ? -15.154 3.252 10.030 1.00 92.44 210 GLU A CA 1
ATOM 1741 C C . GLU A 1 210 ? -14.120 2.143 10.178 1.00 92.44 210 GLU A C 1
ATOM 1743 O O . GLU A 1 210 ? -13.788 1.751 11.298 1.00 92.44 210 GLU A O 1
ATOM 1748 N N . LEU A 1 211 ? -13.619 1.631 9.051 1.00 93.94 211 LEU A N 1
ATOM 1749 C CA . LEU A 1 211 ? -12.664 0.532 9.004 1.00 93.94 211 LEU A CA 1
ATOM 1750 C C . LEU A 1 211 ? -11.470 0.873 8.112 1.00 93.94 211 LEU A C 1
ATOM 1752 O O . LEU A 1 211 ? -11.621 1.449 7.031 1.00 93.94 211 LEU A O 1
ATOM 1756 N N . ILE A 1 212 ? -10.296 0.398 8.525 1.00 95.94 212 ILE A N 1
ATOM 1757 C CA . ILE A 1 212 ? -9.130 0.253 7.650 1.00 95.94 212 ILE A CA 1
ATOM 1758 C C . ILE A 1 212 ? -8.910 -1.238 7.411 1.00 95.94 212 ILE A C 1
ATOM 1760 O O . ILE A 1 212 ? -8.601 -1.982 8.344 1.00 95.94 212 ILE A O 1
ATOM 1764 N N . ALA A 1 213 ? -9.072 -1.671 6.165 1.00 96.75 213 ALA A N 1
ATOM 1765 C CA . ALA A 1 213 ? -8.788 -3.032 5.716 1.00 96.75 213 ALA A CA 1
ATOM 1766 C C . ALA A 1 213 ? -7.486 -3.067 4.910 1.00 96.75 213 ALA A C 1
ATOM 1768 O O . ALA A 1 213 ? -7.029 -2.036 4.422 1.00 96.75 213 ALA A O 1
ATOM 1769 N N . TRP A 1 214 ? -6.879 -4.239 4.731 1.00 97.19 214 TRP A N 1
ATOM 1770 C CA . TRP A 1 214 ? -5.725 -4.389 3.838 1.00 97.19 214 TRP A CA 1
ATOM 1771 C C . TRP A 1 214 ? -5.696 -5.752 3.162 1.00 97.19 214 TRP A C 1
ATOM 1773 O O . TRP A 1 214 ? -6.237 -6.735 3.666 1.00 97.19 214 TRP A O 1
ATOM 1783 N N . VAL A 1 215 ? -5.032 -5.812 2.011 1.00 94.88 215 VAL A N 1
ATOM 1784 C CA . VAL A 1 215 ? -4.832 -7.057 1.266 1.00 94.88 215 VAL A CA 1
ATOM 1785 C C . VAL A 1 215 ? -3.673 -7.866 1.884 1.00 94.88 215 VAL A C 1
ATOM 1787 O O . VAL A 1 215 ? -2.550 -7.353 1.934 1.00 94.88 215 VAL A O 1
ATOM 1790 N N . PRO A 1 216 ? -3.904 -9.115 2.352 1.00 95.81 216 PRO A N 1
ATOM 1791 C CA . PRO A 1 216 ? -2.877 -9.964 2.961 1.00 95.81 216 PRO A CA 1
ATOM 1792 C C . PRO A 1 216 ? -1.717 -10.306 2.032 1.00 95.81 216 PRO A C 1
ATOM 1794 O O . PRO A 1 216 ? -1.860 -10.334 0.809 1.00 95.81 216 PRO A O 1
ATOM 1797 N N . GLY A 1 217 ? -0.582 -10.681 2.620 1.00 94.50 217 GLY A N 1
ATOM 1798 C CA . GLY A 1 217 ? 0.650 -10.986 1.897 1.00 94.50 217 GLY A CA 1
ATOM 1799 C C . GLY A 1 217 ? 0.498 -12.088 0.845 1.00 94.50 217 GLY A C 1
ATOM 1800 O O . GLY A 1 217 ? 1.086 -11.982 -0.227 1.00 94.50 217 GLY A O 1
ATOM 1801 N N . ALA A 1 218 ? -0.311 -13.118 1.112 1.00 92.25 218 ALA A N 1
ATOM 1802 C CA . ALA A 1 218 ? -0.590 -14.176 0.136 1.00 92.25 218 ALA A CA 1
ATOM 1803 C C . ALA A 1 218 ? -1.282 -13.629 -1.123 1.00 92.25 218 ALA A C 1
ATOM 1805 O O . ALA A 1 218 ? -0.824 -13.889 -2.234 1.00 92.25 218 ALA A O 1
ATOM 1806 N N . LEU A 1 219 ? -2.312 -12.795 -0.942 1.00 89.81 219 LEU A N 1
ATOM 1807 C CA . LEU A 1 219 ? -3.000 -12.141 -2.054 1.00 89.81 219 LEU A CA 1
ATOM 1808 C C . LEU A 1 219 ? -2.072 -11.166 -2.774 1.00 89.81 219 LEU A C 1
ATOM 1810 O O . LEU A 1 219 ? -2.047 -11.133 -3.994 1.00 89.81 219 LEU A O 1
ATOM 1814 N N . GLN A 1 220 ? -1.248 -10.414 -2.044 1.00 90.31 220 GLN A N 1
ATOM 1815 C CA . GLN A 1 220 ? -0.300 -9.480 -2.653 1.00 90.31 220 GLN A CA 1
ATOM 1816 C C . GLN A 1 220 ? 0.638 -10.158 -3.653 1.00 90.31 220 GLN A C 1
ATOM 1818 O O . GLN A 1 220 ? 0.932 -9.578 -4.687 1.00 90.31 220 GLN A O 1
ATOM 1823 N N . VAL A 1 221 ? 1.084 -11.389 -3.390 1.00 89.00 221 VAL A N 1
ATOM 1824 C CA . VAL A 1 221 ? 1.928 -12.145 -4.336 1.00 89.00 221 VAL A CA 1
ATOM 1825 C C . VAL A 1 221 ? 1.162 -12.558 -5.590 1.00 89.00 221 VAL A C 1
ATOM 1827 O O . VAL A 1 221 ? 1.733 -12.539 -6.676 1.00 89.00 221 VAL A O 1
ATOM 1830 N N . GLU A 1 222 ? -0.117 -12.919 -5.459 1.00 83.62 222 GLU A N 1
ATOM 1831 C CA . GLU A 1 222 ? -0.974 -13.219 -6.616 1.00 83.62 222 GLU A CA 1
ATOM 1832 C C . GLU A 1 222 ? -1.141 -11.983 -7.509 1.00 83.62 222 GLU A C 1
ATOM 1834 O O . GLU A 1 222 ? -1.180 -12.088 -8.734 1.00 83.62 222 GLU A O 1
ATOM 1839 N N . LEU A 1 223 ? -1.219 -10.807 -6.887 1.00 78.25 223 LEU A N 1
ATOM 1840 C CA . LEU A 1 223 ? -1.454 -9.537 -7.563 1.00 78.25 223 LEU A CA 1
ATOM 1841 C C . LEU A 1 223 ? -0.166 -8.923 -8.126 1.00 78.25 223 LEU A C 1
ATOM 1843 O O . LEU A 1 223 ? -0.208 -8.268 -9.167 1.00 78.25 223 LEU A O 1
ATOM 1847 N N . ALA A 1 224 ? 0.966 -9.124 -7.448 1.00 79.31 224 ALA A N 1
ATOM 1848 C CA . ALA A 1 224 ? 2.262 -8.529 -7.751 1.00 79.31 224 ALA A CA 1
ATOM 1849 C C . ALA A 1 224 ? 3.244 -9.574 -8.289 1.00 79.31 224 ALA A C 1
ATOM 1851 O O . ALA A 1 224 ? 3.928 -10.268 -7.529 1.00 79.31 224 ALA A O 1
ATOM 1852 N N . GLU A 1 225 ? 3.382 -9.632 -9.615 1.00 71.94 225 GLU A N 1
ATOM 1853 C CA . GLU A 1 225 ? 4.380 -10.490 -10.252 1.00 71.94 225 GLU A CA 1
ATOM 1854 C C . GLU A 1 225 ? 5.783 -10.201 -9.685 1.00 71.94 225 GLU A C 1
ATOM 1856 O O . GLU A 1 225 ? 6.231 -9.058 -9.614 1.00 71.94 225 GLU A O 1
ATOM 1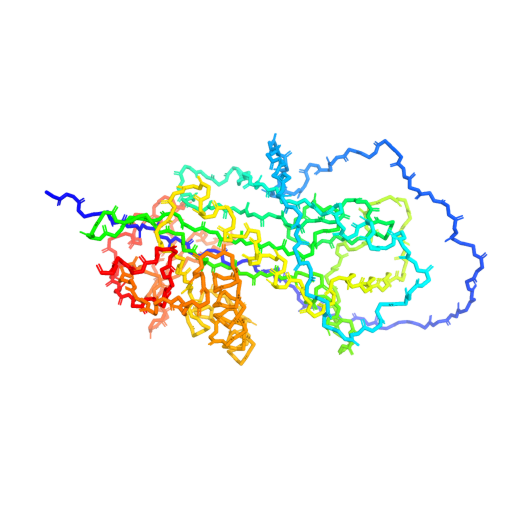861 N N . GLY A 1 226 ? 6.484 -11.247 -9.241 1.00 80.19 226 GLY A N 1
ATOM 1862 C CA . GLY A 1 226 ? 7.849 -11.138 -8.722 1.00 80.19 226 GLY A CA 1
ATOM 1863 C C . GLY A 1 226 ? 7.984 -10.650 -7.272 1.00 80.19 226 GLY A C 1
ATOM 1864 O O . GLY A 1 226 ? 9.116 -10.553 -6.788 1.00 80.19 226 GLY A O 1
ATOM 1865 N N . LEU A 1 227 ? 6.888 -10.379 -6.550 1.00 84.38 227 LEU A N 1
ATOM 1866 C CA . LEU A 1 227 ? 6.938 -10.104 -5.111 1.00 84.38 227 LEU A CA 1
ATOM 1867 C C . LEU A 1 227 ? 7.184 -11.412 -4.330 1.00 84.38 227 LEU A C 1
ATOM 1869 O O . LEU A 1 227 ? 6.358 -12.320 -4.384 1.00 84.38 227 LEU A O 1
ATOM 1873 N N . PRO A 1 228 ? 8.286 -11.555 -3.564 1.00 90.50 228 PRO A N 1
ATOM 1874 C CA . PRO A 1 228 ? 8.519 -12.786 -2.814 1.00 90.50 228 PRO A CA 1
ATOM 1875 C C . PRO A 1 228 ? 7.550 -12.916 -1.635 1.00 90.50 228 PRO A C 1
ATOM 1877 O O . PRO A 1 228 ? 7.475 -12.011 -0.801 1.00 90.50 228 PRO A O 1
ATOM 1880 N N . LEU A 1 229 ? 6.904 -14.077 -1.494 1.00 91.88 229 LEU A N 1
ATOM 1881 C CA . LEU A 1 229 ? 5.941 -14.348 -0.419 1.00 91.88 229 LEU A CA 1
ATOM 1882 C C . LEU A 1 229 ? 6.449 -14.006 0.992 1.00 91.88 229 LEU A C 1
ATOM 1884 O O . LEU A 1 229 ? 5.744 -13.283 1.694 1.00 91.88 229 LEU A O 1
ATOM 1888 N N . PRO A 1 230 ? 7.679 -14.373 1.410 1.00 95.75 230 PRO A N 1
ATOM 1889 C CA . PRO A 1 230 ? 8.161 -13.999 2.740 1.00 95.75 230 PRO A CA 1
ATOM 1890 C C . PRO A 1 230 ? 8.277 -12.482 2.948 1.00 95.75 230 PRO A C 1
ATOM 1892 O O . PRO A 1 230 ? 8.166 -11.996 4.071 1.00 95.75 230 PRO A O 1
ATOM 1895 N N . VAL A 1 231 ? 8.517 -11.714 1.878 1.00 91.94 231 VAL A N 1
ATOM 1896 C CA . VAL A 1 231 ? 8.563 -10.245 1.940 1.00 91.94 231 VAL A CA 1
ATOM 1897 C C . VAL A 1 231 ? 7.151 -9.685 2.077 1.00 91.94 231 VAL A C 1
ATOM 1899 O O . VAL A 1 231 ? 6.939 -8.816 2.923 1.00 91.94 231 VAL A O 1
ATOM 1902 N N . ALA A 1 232 ? 6.201 -10.209 1.298 1.00 94.12 232 ALA A N 1
ATOM 1903 C CA . ALA A 1 232 ? 4.799 -9.813 1.358 1.00 94.12 232 ALA A CA 1
ATOM 1904 C C . ALA A 1 232 ? 4.191 -10.105 2.737 1.00 94.12 232 ALA A C 1
ATOM 1906 O O . ALA A 1 232 ? 3.674 -9.194 3.373 1.00 94.12 232 ALA A O 1
ATOM 1907 N N . GLN A 1 233 ? 4.347 -11.326 3.256 1.00 96.69 233 GLN A N 1
ATOM 1908 C CA . GLN A 1 233 ? 3.833 -11.712 4.576 1.00 96.69 233 GLN A CA 1
ATOM 1909 C C . GLN A 1 233 ? 4.449 -10.876 5.701 1.00 96.69 233 GLN A C 1
ATOM 1911 O O . GLN A 1 233 ? 3.758 -10.406 6.601 1.00 96.69 233 GLN A O 1
ATOM 1916 N N . ARG A 1 234 ? 5.762 -10.616 5.635 1.00 96.06 234 ARG A N 1
ATOM 1917 C CA . ARG A 1 234 ? 6.436 -9.753 6.614 1.00 96.06 234 ARG A CA 1
ATOM 1918 C C . ARG A 1 234 ? 5.830 -8.349 6.640 1.00 96.06 234 ARG A C 1
ATOM 1920 O O . ARG A 1 234 ? 5.662 -7.798 7.724 1.00 96.06 234 ARG A O 1
ATOM 1927 N N . LEU A 1 235 ? 5.545 -7.766 5.476 1.00 96.00 235 LEU A N 1
ATOM 1928 C CA . LEU A 1 235 ? 4.991 -6.418 5.392 1.00 96.00 235 LEU A CA 1
ATOM 1929 C C . LEU A 1 235 ? 3.500 -6.392 5.746 1.00 96.00 235 LEU A C 1
ATOM 1931 O O . LEU A 1 235 ? 3.127 -5.684 6.672 1.00 96.00 235 LEU A O 1
ATOM 1935 N N . TYR A 1 236 ? 2.670 -7.166 5.050 1.00 97.06 236 TYR A N 1
ATOM 1936 C CA . TYR A 1 236 ? 1.210 -7.061 5.114 1.00 97.06 236 TYR A CA 1
ATOM 1937 C C . TYR A 1 236 ? 0.572 -7.872 6.244 1.00 97.06 236 TYR A C 1
ATOM 1939 O O . TYR A 1 236 ? -0.452 -7.458 6.775 1.00 97.06 236 TYR A O 1
ATOM 1947 N N . ASP A 1 237 ? 1.179 -8.978 6.673 1.00 97.44 237 ASP A N 1
ATOM 1948 C CA . ASP A 1 237 ? 0.576 -9.842 7.701 1.00 97.44 237 ASP A CA 1
ATOM 1949 C C . ASP A 1 237 ? 1.176 -9.591 9.092 1.00 97.44 237 ASP A C 1
ATOM 1951 O O . ASP A 1 237 ? 0.600 -9.986 10.107 1.00 97.44 237 ASP A O 1
ATOM 1955 N N . ARG A 1 238 ? 2.326 -8.904 9.160 1.00 97.19 238 ARG A N 1
ATOM 1956 C CA . ARG A 1 238 ? 3.043 -8.643 10.415 1.00 97.19 238 ARG A CA 1
ATOM 1957 C C . ARG A 1 238 ? 3.304 -7.164 10.679 1.00 97.19 238 ARG A C 1
ATOM 1959 O O . ARG A 1 238 ? 2.817 -6.649 11.680 1.00 97.19 238 ARG A O 1
ATOM 1966 N N . ASP A 1 239 ? 4.100 -6.499 9.841 1.00 96.81 239 ASP A N 1
ATOM 1967 C CA . ASP A 1 239 ? 4.582 -5.143 10.135 1.00 96.81 239 ASP A CA 1
ATOM 1968 C C . ASP A 1 239 ? 3.436 -4.111 10.043 1.00 96.81 239 ASP A C 1
ATOM 1970 O O . ASP A 1 239 ? 3.222 -3.356 10.988 1.00 96.81 239 ASP A O 1
ATOM 1974 N N . LEU A 1 240 ? 2.658 -4.119 8.955 1.00 96.94 240 LEU A N 1
ATOM 1975 C CA . LEU A 1 240 ? 1.523 -3.217 8.729 1.00 96.94 240 LEU A CA 1
ATOM 1976 C C . LEU A 1 240 ? 0.445 -3.318 9.826 1.00 96.94 240 LEU A C 1
ATOM 1978 O O . LEU A 1 240 ? 0.173 -2.294 10.453 1.00 96.94 240 LEU A O 1
ATOM 1982 N N . PRO A 1 241 ? -0.135 -4.496 10.138 1.00 96.62 241 PRO A N 1
ATOM 1983 C CA . PRO A 1 241 ? -1.136 -4.600 11.198 1.00 96.62 241 PRO A CA 1
ATOM 1984 C C . PRO A 1 241 ? -0.595 -4.230 12.578 1.00 96.62 241 PRO A C 1
ATOM 1986 O O . PRO A 1 241 ? -1.328 -3.664 13.384 1.00 96.62 241 PRO A O 1
ATOM 1989 N N . ALA A 1 242 ? 0.673 -4.532 12.876 1.00 95.06 242 ALA A N 1
ATOM 1990 C CA . ALA A 1 242 ? 1.273 -4.140 14.148 1.00 95.06 242 ALA A CA 1
ATOM 1991 C C . ALA A 1 242 ? 1.385 -2.614 14.277 1.00 95.06 242 ALA A C 1
ATOM 1993 O O . ALA A 1 242 ? 1.055 -2.066 15.328 1.00 95.06 242 ALA A O 1
ATOM 1994 N N . VAL A 1 243 ? 1.815 -1.933 13.211 1.00 95.19 243 VAL A N 1
ATOM 1995 C CA . VAL A 1 243 ? 1.919 -0.469 13.184 1.00 95.19 243 VAL A CA 1
ATOM 1996 C C . VAL A 1 243 ? 0.535 0.179 13.220 1.00 95.19 243 VAL A C 1
ATOM 1998 O O . VAL A 1 243 ? 0.331 1.078 14.028 1.00 95.19 243 VAL A O 1
ATOM 2001 N N . LEU A 1 244 ? -0.429 -0.306 12.428 1.00 94.56 244 LEU A N 1
ATOM 2002 C CA . LEU A 1 244 ? -1.816 0.177 12.461 1.00 94.56 244 LEU A CA 1
ATOM 2003 C C . LEU A 1 244 ? -2.410 0.083 13.865 1.00 94.56 244 LEU A C 1
ATOM 2005 O O . LEU A 1 244 ? -2.925 1.075 14.372 1.00 94.56 244 LEU A O 1
ATOM 2009 N N . ARG A 1 245 ? -2.286 -1.078 14.524 1.00 92.50 245 ARG A N 1
ATOM 2010 C CA . ARG A 1 245 ? -2.781 -1.243 15.896 1.00 92.50 245 ARG A CA 1
ATOM 2011 C C . ARG A 1 245 ? -2.142 -0.247 16.857 1.00 92.50 245 ARG A C 1
ATOM 2013 O O . ARG A 1 245 ? -2.853 0.368 17.641 1.00 92.50 245 ARG A O 1
ATOM 2020 N N . ALA A 1 246 ? -0.821 -0.080 16.783 1.00 89.81 246 ALA A N 1
ATOM 2021 C CA . ALA A 1 246 ? -0.095 0.836 17.657 1.00 89.81 246 ALA A CA 1
ATOM 2022 C C . ALA A 1 246 ? -0.515 2.302 17.455 1.00 89.81 246 ALA A C 1
ATOM 2024 O O . ALA A 1 246 ? -0.676 3.023 18.436 1.00 89.81 246 ALA A O 1
ATOM 2025 N N . VAL A 1 247 ? -0.711 2.730 16.205 1.00 89.12 247 VAL A N 1
ATOM 2026 C CA . VAL A 1 247 ? -1.146 4.093 15.867 1.00 89.12 247 VAL A CA 1
ATOM 2027 C C . VAL A 1 247 ? -2.584 4.340 16.321 1.00 89.12 247 VAL A C 1
ATOM 2029 O O . VAL A 1 247 ? -2.835 5.303 17.038 1.00 89.12 247 VAL A O 1
ATOM 2032 N N . ILE A 1 248 ? -3.520 3.446 15.986 1.00 88.50 248 ILE A N 1
ATOM 2033 C CA . ILE A 1 248 ? -4.937 3.613 16.352 1.00 88.50 248 ILE A CA 1
ATOM 2034 C C . ILE A 1 248 ? -5.111 3.599 17.882 1.00 88.50 248 ILE A C 1
ATOM 2036 O O . ILE A 1 248 ? -5.825 4.438 18.429 1.00 88.50 248 ILE A O 1
ATOM 2040 N N . ALA A 1 249 ? -4.414 2.698 18.589 1.00 85.56 249 ALA A N 1
ATOM 2041 C CA . ALA A 1 249 ? -4.444 2.638 20.054 1.00 85.56 249 ALA A CA 1
ATOM 2042 C C . ALA A 1 249 ? -3.924 3.926 20.713 1.00 85.56 249 ALA A C 1
ATOM 2044 O O . ALA A 1 249 ? -4.453 4.349 21.741 1.00 85.56 249 ALA A O 1
ATOM 2045 N N . ARG A 1 250 ? -2.894 4.550 20.123 1.00 84.88 250 ARG A N 1
ATOM 2046 C CA . ARG A 1 250 ? -2.311 5.806 20.610 1.00 84.88 250 ARG A CA 1
ATOM 2047 C C . ARG A 1 250 ? -3.258 6.988 20.413 1.00 84.88 250 ARG A C 1
ATOM 2049 O O . ARG A 1 250 ? -3.400 7.789 21.330 1.00 84.88 250 ARG A O 1
ATOM 2056 N N . ASP A 1 251 ? -3.865 7.096 19.234 1.00 72.94 251 ASP A N 1
ATOM 2057 C CA . ASP A 1 251 ? -4.519 8.334 18.804 1.00 72.94 251 ASP A CA 1
ATOM 2058 C C . ASP A 1 251 ? -6.005 8.412 19.192 1.00 72.94 251 ASP A C 1
ATOM 2060 O O . ASP A 1 251 ? -6.536 9.516 19.292 1.00 72.94 251 ASP A O 1
ATOM 2064 N N . GLN A 1 252 ? -6.696 7.280 19.398 1.00 66.25 252 GLN A N 1
ATOM 2065 C CA . GLN A 1 252 ? -8.171 7.285 19.432 1.00 66.25 252 GLN A CA 1
ATOM 2066 C C . GLN A 1 252 ? -8.840 6.530 20.577 1.00 66.25 252 GLN A C 1
ATOM 2068 O O . GLN A 1 252 ? -10.042 6.686 20.769 1.00 66.25 252 GLN A O 1
ATOM 2073 N N . LEU A 1 253 ? -8.116 5.700 21.326 1.00 58.66 253 LEU A N 1
ATOM 2074 C CA . LEU A 1 253 ? -8.770 4.655 22.116 1.00 58.66 253 LEU A CA 1
ATOM 2075 C C . LEU A 1 253 ? -8.654 4.786 23.636 1.00 58.66 253 LEU A C 1
ATOM 2077 O O . LEU A 1 253 ? -9.027 3.844 24.324 1.00 58.66 253 LEU A O 1
ATOM 2081 N N . GLU A 1 254 ? -8.157 5.896 24.193 1.00 61.59 254 GLU A N 1
ATOM 2082 C CA . GLU A 1 254 ? -7.952 6.036 25.655 1.00 61.59 254 GLU A CA 1
ATOM 2083 C C . GLU A 1 254 ? -7.201 4.827 26.274 1.00 61.59 254 GLU A C 1
ATOM 2085 O O . GLU A 1 254 ? -7.427 4.438 27.417 1.00 61.59 254 GLU A O 1
ATOM 2090 N N . GLY A 1 255 ? -6.316 4.183 25.500 1.00 56.81 255 GLY A N 1
ATOM 2091 C CA . GLY A 1 255 ? -5.611 2.961 25.906 1.00 56.81 255 GLY A CA 1
ATOM 2092 C C . GLY A 1 255 ? -6.333 1.632 25.626 1.00 56.81 255 GLY A C 1
ATOM 2093 O O . GLY A 1 255 ? -5.832 0.587 26.040 1.00 56.81 255 GLY A O 1
ATOM 2094 N N . ARG A 1 256 ? -7.469 1.626 24.919 1.00 59.91 256 ARG A N 1
ATOM 2095 C CA . ARG A 1 256 ? -8.154 0.407 24.447 1.00 59.91 256 ARG A CA 1
ATOM 2096 C C . ARG A 1 256 ? -7.482 -0.134 23.174 1.00 59.91 256 ARG A C 1
ATOM 2098 O O . ARG A 1 256 ? -6.933 0.618 22.370 1.00 59.91 256 ARG A O 1
ATOM 2105 N N . GLU A 1 257 ? -7.509 -1.452 22.976 1.00 68.19 257 GLU A N 1
ATOM 2106 C CA . GLU A 1 257 ? -7.014 -2.049 21.729 1.00 68.19 257 GLU A CA 1
ATOM 2107 C C . GLU A 1 257 ? -8.050 -1.905 20.600 1.00 68.19 257 GLU A C 1
ATOM 2109 O O . GLU A 1 257 ? -9.244 -2.108 20.838 1.00 68.19 257 GLU A O 1
ATOM 2114 N N . PRO A 1 258 ? -7.629 -1.578 19.363 1.00 75.12 258 PRO A N 1
ATOM 2115 C CA . PRO A 1 258 ? -8.540 -1.529 18.227 1.00 75.12 258 PRO A CA 1
ATOM 2116 C C . PRO A 1 258 ? -9.114 -2.914 17.954 1.00 75.12 258 PRO A C 1
ATOM 2118 O O . PRO A 1 258 ? -8.379 -3.903 17.890 1.00 75.12 258 PRO A O 1
ATOM 2121 N N . LEU A 1 259 ? -10.432 -2.976 17.766 1.00 78.75 259 LEU A N 1
ATOM 2122 C CA . LEU A 1 259 ? -11.133 -4.240 17.587 1.00 78.75 259 LEU A CA 1
ATOM 2123 C C . LEU A 1 259 ? -10.728 -4.892 16.257 1.00 78.75 259 LEU A C 1
ATOM 2125 O O . LEU A 1 259 ? -10.923 -4.281 15.195 1.00 78.75 259 LEU A O 1
ATOM 2129 N N . PRO A 1 260 ? -10.192 -6.129 16.289 1.00 84.75 260 PRO A N 1
ATOM 2130 C CA . PRO A 1 260 ? -10.009 -6.922 15.088 1.00 84.75 260 PRO A CA 1
ATOM 2131 C C . PRO A 1 260 ? -11.354 -7.092 14.391 1.00 84.75 260 PRO A C 1
ATOM 2133 O O . PRO A 1 260 ? -12.341 -7.499 15.001 1.00 84.75 260 PRO A O 1
ATOM 2136 N N . SER A 1 261 ? -11.377 -6.793 13.102 1.00 87.56 261 SER A N 1
ATOM 2137 C CA . SER A 1 261 ? -12.537 -6.980 12.248 1.00 87.56 261 SER A CA 1
ATOM 2138 C C . SER A 1 261 ? -12.116 -7.714 10.980 1.00 87.56 261 SER A C 1
ATOM 2140 O O . SER A 1 261 ? -10.938 -7.984 10.724 1.00 87.56 261 SER A O 1
ATOM 2142 N N . SER A 1 262 ? -13.103 -8.064 10.178 1.00 89.44 262 SER A N 1
ATOM 2143 C CA . SER A 1 262 ? -12.894 -8.624 8.856 1.00 89.44 262 SER A CA 1
ATOM 2144 C C . SER A 1 262 ? -13.995 -8.146 7.934 1.00 89.44 262 SER A C 1
ATOM 2146 O O . SER A 1 262 ? -15.129 -7.982 8.386 1.00 89.44 262 SER A O 1
ATOM 2148 N N . PHE A 1 263 ? -13.677 -8.004 6.660 1.00 86.50 263 PHE A N 1
ATOM 2149 C CA . PHE A 1 263 ? -14.624 -7.579 5.642 1.00 86.50 263 PHE A CA 1
ATOM 2150 C C . PHE A 1 263 ? -14.557 -8.522 4.440 1.00 86.50 263 PHE A C 1
ATOM 2152 O O . PHE A 1 263 ? -13.468 -8.896 4.003 1.00 86.50 263 PHE A O 1
ATOM 2159 N N . ASP A 1 264 ? -15.722 -8.901 3.923 1.00 89.12 264 ASP A N 1
ATOM 2160 C CA . ASP A 1 264 ? -15.844 -9.756 2.747 1.00 89.12 264 ASP A CA 1
ATOM 2161 C C . ASP A 1 264 ? -15.704 -8.908 1.476 1.00 89.12 264 ASP A C 1
ATOM 2163 O O . ASP A 1 264 ? -16.574 -8.122 1.108 1.00 89.12 264 ASP A O 1
ATOM 2167 N N . TYR A 1 265 ? -14.580 -9.080 0.791 1.00 85.56 265 TYR A N 1
ATOM 2168 C CA . TYR A 1 265 ? -14.212 -8.380 -0.425 1.00 85.56 265 TYR A CA 1
ATOM 2169 C C . TYR A 1 265 ? -14.402 -9.276 -1.645 1.00 85.56 265 TYR A C 1
ATOM 2171 O O . TYR A 1 265 ? -13.727 -10.292 -1.811 1.00 85.56 265 TYR A O 1
ATOM 2179 N N . GLN A 1 266 ? -15.299 -8.880 -2.539 1.00 81.88 266 GLN A N 1
ATOM 2180 C CA . GLN A 1 266 ? -15.502 -9.586 -3.796 1.00 81.88 266 GLN A CA 1
ATOM 2181 C C . GLN A 1 266 ? -14.448 -9.159 -4.828 1.00 81.88 266 GLN A C 1
ATOM 2183 O O . GLN A 1 266 ? -14.363 -7.990 -5.196 1.00 81.88 266 GLN A O 1
ATOM 2188 N N . THR A 1 267 ? -13.670 -10.117 -5.330 1.00 78.31 267 THR A N 1
ATOM 2189 C CA . THR A 1 267 ? -12.681 -9.937 -6.401 1.00 78.31 267 THR A CA 1
ATOM 2190 C C . THR A 1 267 ? -12.958 -10.889 -7.562 1.00 78.31 267 THR A C 1
ATOM 2192 O O . THR A 1 267 ? -13.614 -11.911 -7.409 1.00 78.31 267 THR A O 1
ATOM 2195 N N . TYR A 1 268 ? -12.454 -10.561 -8.747 1.00 70.94 268 TYR A N 1
ATOM 2196 C CA . TYR A 1 268 ? -12.653 -11.335 -9.980 1.00 70.94 268 TYR A CA 1
ATOM 2197 C C . TYR A 1 268 ? -11.337 -11.896 -10.545 1.00 70.94 268 TYR A C 1
ATOM 2199 O O . TYR A 1 268 ? -11.331 -12.593 -11.553 1.00 70.94 268 TYR A O 1
ATOM 2207 N N . ALA A 1 269 ? -10.202 -11.554 -9.928 1.00 63.62 269 ALA A N 1
ATOM 2208 C CA . ALA A 1 269 ? -8.889 -11.582 -10.575 1.00 63.62 269 ALA A CA 1
ATOM 2209 C C . ALA A 1 269 ? -8.085 -12.886 -10.408 1.00 63.62 269 ALA A C 1
ATOM 2211 O O . ALA A 1 269 ? -6.900 -12.902 -10.726 1.00 63.62 269 ALA A O 1
ATOM 2212 N N . ARG A 1 270 ? -8.679 -13.984 -9.926 1.00 65.75 270 ARG A N 1
ATOM 2213 C CA . ARG A 1 270 ? -7.910 -15.217 -9.663 1.00 65.75 270 ARG A CA 1
ATOM 2214 C C . ARG A 1 270 ? -7.821 -16.175 -10.836 1.00 65.75 270 ARG A C 1
ATOM 2216 O O . ARG A 1 270 ? -6.829 -16.881 -10.964 1.00 65.75 270 ARG A O 1
ATOM 2223 N N . ASN A 1 271 ? -8.843 -16.223 -11.684 1.00 71.56 271 ASN A N 1
ATOM 2224 C CA . ASN A 1 271 ? -8.881 -17.185 -12.777 1.00 71.56 271 ASN A CA 1
ATOM 2225 C C . ASN A 1 271 ? -8.465 -16.588 -14.120 1.00 71.56 271 ASN A C 1
ATOM 2227 O O . ASN A 1 271 ? -8.179 -17.366 -15.012 1.00 71.56 271 ASN A O 1
ATOM 2231 N N . LEU A 1 272 ? -8.412 -15.262 -14.293 1.00 82.31 272 LEU A N 1
ATOM 2232 C CA . LEU A 1 272 ? -8.132 -14.633 -15.588 1.00 82.31 272 LEU A CA 1
ATOM 2233 C C . LEU A 1 272 ? -7.164 -13.449 -15.452 1.00 82.31 272 LEU A C 1
ATOM 2235 O O . LEU A 1 272 ? -7.393 -12.545 -14.652 1.00 82.31 272 LEU A O 1
ATOM 2239 N N . ARG A 1 273 ? -6.121 -13.411 -16.290 1.00 83.75 273 ARG A N 1
ATOM 2240 C CA . ARG A 1 273 ? -5.168 -12.290 -16.404 1.00 83.75 273 ARG A CA 1
ATOM 2241 C C . ARG A 1 273 ? -5.168 -11.707 -17.813 1.00 83.75 273 ARG A C 1
ATOM 2243 O O . ARG A 1 273 ? -5.230 -12.444 -18.794 1.00 83.75 273 ARG A O 1
ATOM 2250 N N . PHE A 1 274 ? -5.056 -10.387 -17.920 1.00 84.00 274 PHE A N 1
ATOM 2251 C CA . PHE A 1 274 ? -4.864 -9.726 -19.209 1.00 84.00 274 PHE A CA 1
ATOM 2252 C C . PHE A 1 274 ? -3.405 -9.843 -19.643 1.00 84.00 274 PHE A C 1
ATOM 2254 O O . PHE A 1 274 ? -2.496 -9.577 -18.861 1.00 84.00 274 PHE A O 1
ATOM 2261 N N . GLU A 1 275 ? -3.176 -10.172 -20.906 1.00 87.00 275 GLU A N 1
ATOM 2262 C CA . GLU A 1 275 ? -1.860 -10.123 -21.533 1.00 87.00 275 GLU A CA 1
ATOM 2263 C C . GLU A 1 275 ? -1.963 -9.297 -22.813 1.00 87.00 275 GLU A C 1
ATOM 2265 O O . GLU A 1 275 ? -2.813 -9.567 -23.657 1.00 87.00 275 GLU A O 1
ATOM 2270 N N . TYR A 1 276 ? -1.109 -8.284 -22.967 1.00 86.50 276 TYR A N 1
ATOM 2271 C CA . TYR A 1 276 ? -0.978 -7.566 -24.232 1.00 86.50 276 TYR A CA 1
ATOM 2272 C C . TYR A 1 276 ? 0.300 -7.993 -24.941 1.00 86.50 276 TYR A C 1
ATOM 2274 O O . TYR A 1 276 ? 1.395 -7.935 -24.376 1.00 86.50 276 TYR A O 1
ATOM 2282 N N . ARG A 1 277 ? 0.165 -8.368 -26.209 1.00 87.50 277 ARG A N 1
ATOM 2283 C CA . ARG A 1 277 ? 1.285 -8.697 -27.088 1.00 87.50 277 ARG A CA 1
ATOM 2284 C C . ARG A 1 277 ? 1.237 -7.772 -28.289 1.00 87.50 277 ARG A C 1
ATOM 2286 O O . ARG A 1 277 ? 0.240 -7.727 -28.998 1.00 87.50 277 ARG A O 1
ATOM 2293 N N . ARG A 1 278 ? 2.338 -7.063 -28.552 1.00 85.50 278 ARG A N 1
ATOM 2294 C CA . ARG A 1 278 ? 2.420 -6.009 -29.584 1.00 85.50 278 ARG A CA 1
ATOM 2295 C C . ARG A 1 278 ? 1.874 -6.429 -30.957 1.00 85.50 278 ARG A C 1
ATOM 2297 O O . ARG A 1 278 ? 1.310 -5.596 -31.653 1.00 85.50 278 ARG A O 1
ATOM 2304 N N . HIS A 1 279 ? 2.038 -7.697 -31.328 1.00 88.88 279 HIS A N 1
ATOM 2305 C CA . HIS A 1 279 ? 1.605 -8.242 -32.620 1.00 88.88 279 HIS A CA 1
ATOM 2306 C C . HIS A 1 279 ? 0.339 -9.104 -32.542 1.00 88.88 279 HIS A C 1
ATOM 2308 O O . HIS A 1 279 ? -0.205 -9.468 -33.576 1.00 88.88 279 HIS A O 1
ATOM 2314 N N . GLU A 1 280 ? -0.136 -9.425 -31.337 1.00 88.00 280 GLU A N 1
ATOM 2315 C CA . GLU A 1 280 ? -1.299 -10.295 -31.125 1.00 88.00 280 GLU A CA 1
ATOM 2316 C C . GLU A 1 280 ? -2.424 -9.581 -30.358 1.00 88.00 280 GLU A C 1
ATOM 2318 O O . GLU A 1 280 ? -3.413 -10.205 -30.026 1.00 88.00 280 GLU A O 1
ATOM 2323 N N . GLY A 1 281 ? -2.311 -8.293 -30.033 1.00 90.44 281 GLY A N 1
ATOM 2324 C CA . GLY A 1 281 ? -3.352 -7.574 -29.296 1.00 90.44 281 GLY A CA 1
ATOM 2325 C C . GLY A 1 281 ? -3.536 -8.058 -27.853 1.00 90.44 281 GLY A C 1
ATOM 2326 O O . GLY A 1 281 ? -2.597 -8.537 -27.208 1.00 90.44 281 GLY A O 1
ATOM 2327 N N . TRP A 1 282 ? -4.746 -7.870 -27.323 1.00 89.56 282 TRP A N 1
ATOM 2328 C CA . TRP A 1 282 ? -5.098 -8.262 -25.957 1.00 89.56 282 TRP A CA 1
ATOM 2329 C C . TRP A 1 282 ? -5.524 -9.728 -25.889 1.00 89.56 282 TRP A C 1
ATOM 2331 O O . TRP A 1 282 ? -6.219 -10.231 -26.766 1.00 89.56 282 TRP A O 1
ATOM 2341 N N . ARG A 1 283 ? -5.160 -10.418 -24.812 1.00 92.81 283 ARG A N 1
ATOM 2342 C CA . ARG A 1 283 ? -5.573 -11.790 -24.503 1.00 92.81 283 ARG A CA 1
ATOM 2343 C C . ARG A 1 283 ? -6.009 -11.874 -23.046 1.00 92.81 283 ARG A C 1
ATOM 2345 O O . ARG A 1 283 ? -5.535 -11.114 -22.203 1.00 92.81 283 ARG A O 1
ATOM 2352 N N . LEU A 1 284 ? -6.885 -12.825 -22.754 1.00 89.94 284 LEU A N 1
ATOM 2353 C CA . LEU A 1 284 ? -7.204 -13.261 -21.399 1.00 89.94 284 LEU A CA 1
ATOM 2354 C C . LEU A 1 284 ? -6.604 -14.641 -21.198 1.00 89.94 284 LEU A C 1
ATOM 2356 O O . LEU A 1 284 ? -6.944 -15.559 -21.936 1.00 89.94 284 LEU A O 1
ATOM 2360 N N . LEU A 1 285 ? -5.716 -14.793 -20.229 1.00 88.81 285 LEU A N 1
ATOM 2361 C CA . LEU A 1 285 ? -5.122 -16.076 -19.881 1.00 88.81 285 LEU A CA 1
ATOM 2362 C C . LEU A 1 285 ? -5.803 -16.610 -18.632 1.00 88.81 285 LEU A C 1
ATOM 2364 O O . LEU A 1 285 ? -5.874 -15.907 -17.627 1.00 88.81 285 LEU A O 1
ATOM 2368 N N . ASP A 1 286 ? -6.254 -17.851 -18.693 1.00 85.81 286 ASP A N 1
ATOM 2369 C CA . ASP A 1 286 ? -6.764 -18.576 -17.548 1.00 85.81 286 ASP A CA 1
ATOM 2370 C C . ASP A 1 286 ? -5.594 -19.033 -16.670 1.00 85.81 286 ASP A C 1
ATOM 2372 O O . ASP A 1 286 ? -4.701 -19.756 -17.118 1.00 85.81 286 ASP A O 1
ATOM 2376 N N . ALA A 1 287 ? -5.561 -18.560 -15.427 1.00 77.62 287 ALA A N 1
ATOM 2377 C CA . ALA A 1 287 ? -4.473 -18.838 -14.496 1.00 77.62 287 ALA A CA 1
ATOM 2378 C C . ALA A 1 287 ? -4.437 -20.311 -14.047 1.00 77.62 287 ALA A C 1
ATOM 2380 O O . ALA A 1 287 ? -3.381 -20.794 -13.646 1.00 77.62 287 ALA A O 1
ATOM 2381 N N . SER A 1 288 ? -5.562 -21.029 -14.133 1.00 79.44 288 SER A N 1
ATOM 2382 C CA . SER A 1 288 ? -5.683 -22.412 -13.659 1.00 79.44 288 SER A CA 1
ATOM 2383 C C . SER A 1 288 ? -5.140 -23.445 -14.647 1.00 79.44 288 SER A C 1
ATOM 2385 O O . SER A 1 288 ? -4.599 -24.470 -14.239 1.00 79.44 288 SER A O 1
ATOM 2387 N N . ASN A 1 289 ? -5.277 -23.186 -15.949 1.00 83.50 289 ASN A N 1
ATOM 2388 C CA . ASN A 1 289 ? -4.981 -24.157 -17.009 1.00 83.50 289 ASN A CA 1
ATOM 2389 C C . ASN A 1 289 ? -4.122 -23.575 -18.148 1.00 83.50 289 ASN A C 1
ATOM 2391 O O . ASN A 1 289 ? -3.771 -24.293 -19.082 1.00 83.50 289 ASN A O 1
ATOM 2395 N N . GLY A 1 290 ? -3.782 -22.284 -18.091 1.00 83.19 290 GLY A N 1
ATOM 2396 C CA . GLY A 1 290 ? -2.984 -21.598 -19.105 1.00 83.19 290 GLY A CA 1
ATOM 2397 C C . GLY A 1 290 ? -3.713 -21.330 -20.425 1.00 83.19 290 GLY A C 1
ATOM 2398 O O . GLY A 1 290 ? -3.093 -20.805 -21.353 1.00 83.19 290 GLY A O 1
ATOM 2399 N N . LEU A 1 291 ? -5.005 -21.661 -20.544 1.00 86.88 291 LEU A N 1
ATOM 2400 C CA . LEU A 1 291 ? -5.782 -21.422 -21.758 1.00 86.88 291 LEU A CA 1
ATOM 2401 C C . LEU A 1 291 ? -5.904 -19.925 -22.014 1.00 86.88 291 LEU A C 1
ATOM 2403 O O . LEU A 1 291 ? -6.259 -19.150 -21.133 1.00 86.88 291 LEU A O 1
ATOM 2407 N N . SER A 1 292 ? -5.659 -19.509 -23.252 1.00 90.50 292 SER A N 1
ATOM 2408 C CA . SER A 1 292 ? -5.855 -18.118 -23.649 1.00 90.50 292 SER A CA 1
ATOM 2409 C C . SER A 1 292 ? -7.156 -17.945 -24.422 1.00 90.50 292 SER A C 1
ATOM 2411 O O . SER A 1 292 ? -7.448 -18.747 -25.310 1.00 90.50 292 SER A O 1
ATOM 2413 N N . ARG A 1 293 ? -7.854 -16.836 -24.199 1.00 90.56 293 ARG A N 1
ATOM 2414 C CA . ARG A 1 293 ? -8.888 -16.310 -25.092 1.00 90.56 293 ARG A CA 1
ATOM 2415 C C . ARG A 1 293 ? -8.414 -15.010 -25.730 1.00 90.56 293 ARG A C 1
ATOM 2417 O O . ARG A 1 293 ? -7.702 -14.235 -25.095 1.00 90.56 293 ARG A O 1
ATOM 2424 N N . GLY A 1 294 ? -8.804 -14.792 -26.979 1.00 90.50 294 GLY A N 1
ATOM 2425 C CA . GLY A 1 294 ? -8.319 -13.699 -27.820 1.00 90.50 294 GLY A CA 1
ATOM 2426 C C . GLY A 1 294 ? -7.683 -14.223 -29.117 1.00 90.50 294 GLY A C 1
ATOM 2427 O O . GLY A 1 294 ? -7.740 -15.428 -29.376 1.00 90.50 294 GLY A O 1
ATOM 2428 N N . PRO A 1 295 ? -7.073 -13.345 -29.926 1.00 92.75 295 PRO A N 1
ATOM 2429 C CA . PRO A 1 295 ? -6.808 -11.940 -29.622 1.00 92.75 295 PRO A CA 1
ATOM 2430 C C . PRO A 1 295 ? -8.075 -11.069 -29.620 1.00 92.75 295 PRO A C 1
ATOM 2432 O O . PRO A 1 295 ? -9.010 -11.331 -30.370 1.00 92.75 295 PRO A O 1
ATOM 2435 N N . PHE A 1 296 ? -8.111 -10.046 -28.771 1.00 92.88 296 PHE A N 1
ATOM 2436 C CA . PHE A 1 296 ? -9.118 -8.983 -28.780 1.00 92.88 296 PHE A CA 1
ATOM 2437 C C . PHE A 1 296 ? -8.525 -7.737 -29.441 1.00 92.88 296 PHE A C 1
ATOM 2439 O O . PHE A 1 296 ? -7.339 -7.439 -29.249 1.00 92.88 296 PHE A O 1
ATOM 2446 N N . ALA A 1 297 ? -9.346 -7.020 -30.213 1.00 87.56 297 ALA A N 1
ATOM 2447 C CA . ALA A 1 297 ? -8.896 -5.845 -30.961 1.00 87.56 297 ALA A CA 1
ATOM 2448 C C . ALA A 1 297 ? -8.473 -4.697 -30.029 1.00 87.56 297 ALA A C 1
ATOM 2450 O O . ALA A 1 297 ? -7.534 -3.958 -30.324 1.00 87.56 297 ALA A O 1
ATOM 2451 N N . ASP A 1 298 ? -9.132 -4.591 -28.878 1.00 87.38 298 ASP A N 1
ATOM 2452 C CA . ASP A 1 298 ? -8.941 -3.538 -27.894 1.00 87.38 298 ASP A CA 1
ATOM 2453 C C . ASP A 1 298 ? -9.165 -4.062 -26.461 1.00 87.38 298 ASP A C 1
ATOM 2455 O O . ASP A 1 298 ? -9.485 -5.233 -26.222 1.00 87.38 298 ASP A O 1
ATOM 2459 N N . LEU A 1 299 ? -8.917 -3.184 -25.487 1.00 81.94 299 LEU A N 1
ATOM 2460 C CA . LEU A 1 299 ? -9.065 -3.492 -24.066 1.00 81.94 299 LEU A CA 1
ATOM 2461 C C . LEU A 1 299 ? -10.537 -3.634 -23.654 1.00 81.94 299 LEU A C 1
ATOM 2463 O O . LEU A 1 299 ? -10.819 -4.352 -22.697 1.00 81.94 299 LEU A O 1
ATOM 2467 N N . GLU A 1 300 ? -11.460 -2.971 -24.347 1.00 86.56 300 GLU A N 1
ATOM 2468 C CA . GLU A 1 300 ? -12.892 -2.994 -24.042 1.00 86.56 300 GLU A CA 1
ATOM 2469 C C . GLU A 1 300 ? -13.465 -4.385 -24.325 1.00 86.56 300 GLU A C 1
ATOM 2471 O O . GLU A 1 300 ? -13.982 -5.029 -23.417 1.00 86.56 300 GLU A O 1
ATOM 2476 N N . GLN A 1 301 ? -13.211 -4.940 -25.512 1.00 90.00 301 GLN A N 1
ATOM 2477 C CA . GLN A 1 301 ? -13.586 -6.312 -25.872 1.00 90.00 301 GLN A CA 1
ATOM 2478 C C . GLN A 1 301 ? -12.989 -7.356 -24.922 1.00 90.00 301 GLN A C 1
ATOM 2480 O O . GLN A 1 301 ? -13.651 -8.333 -24.550 1.00 90.00 301 GLN A O 1
ATOM 2485 N N . ALA A 1 302 ? -11.729 -7.162 -24.523 1.00 87.31 302 ALA A N 1
ATOM 2486 C CA . ALA A 1 302 ? -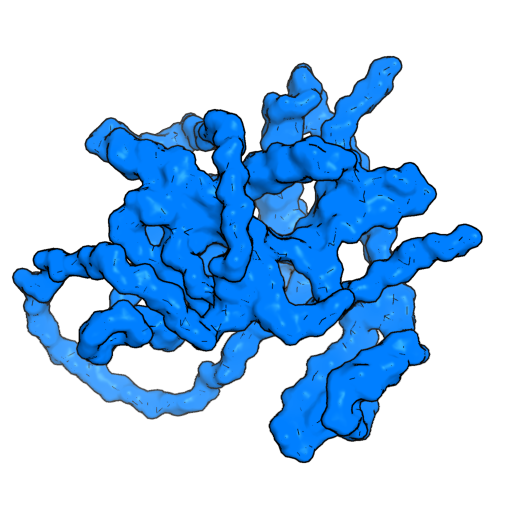11.084 -8.023 -23.541 1.00 87.31 302 ALA A CA 1
ATOM 2487 C C . ALA A 1 302 ? -11.764 -7.899 -22.165 1.00 87.31 302 ALA A C 1
ATOM 2489 O O . ALA A 1 302 ? -11.957 -8.904 -21.485 1.00 87.31 302 ALA A O 1
ATOM 2490 N N . THR A 1 303 ? -12.164 -6.690 -21.763 1.00 84.25 303 THR A N 1
ATOM 2491 C CA . THR A 1 303 ? -12.850 -6.422 -20.490 1.00 84.25 303 THR A CA 1
ATOM 2492 C C . THR A 1 303 ? -14.251 -7.020 -20.473 1.00 84.25 303 THR A C 1
ATOM 2494 O O . THR A 1 303 ? -14.605 -7.699 -19.513 1.00 84.25 303 THR A O 1
ATOM 2497 N N . ASP A 1 304 ? -15.008 -6.889 -21.556 1.00 86.50 304 ASP A N 1
ATOM 2498 C CA . ASP A 1 304 ? -16.319 -7.517 -21.717 1.00 86.50 304 ASP A CA 1
ATOM 2499 C C . ASP A 1 304 ? -16.231 -9.043 -21.639 1.00 86.50 304 ASP A C 1
ATOM 2501 O O . ASP A 1 304 ? -17.045 -9.713 -20.998 1.00 86.50 304 ASP A O 1
ATOM 2505 N N . CYS A 1 305 ? -15.224 -9.624 -22.296 1.00 89.12 305 CYS A N 1
ATOM 2506 C CA . CYS A 1 305 ? -14.982 -11.059 -22.226 1.00 89.12 305 CYS A CA 1
ATOM 2507 C C . CYS A 1 305 ? -14.603 -11.490 -20.805 1.00 89.12 305 CYS A C 1
ATOM 2509 O O . CYS A 1 305 ? -15.117 -12.496 -20.316 1.00 89.12 305 CYS A O 1
ATOM 2511 N N . PHE A 1 306 ? -13.769 -10.703 -20.122 1.00 87.44 306 PHE A N 1
ATOM 2512 C CA . PHE A 1 306 ? -13.414 -10.928 -18.727 1.00 87.44 306 PHE A CA 1
ATOM 2513 C C . PHE A 1 306 ? -14.660 -10.899 -17.845 1.00 87.44 306 PHE A C 1
ATOM 2515 O O . PHE A 1 306 ? -14.891 -11.856 -17.123 1.00 87.44 306 PHE A O 1
ATOM 2522 N N . GLN A 1 307 ? -15.514 -9.882 -17.950 1.00 83.94 307 GLN A N 1
ATOM 2523 C CA . GLN A 1 307 ? -16.727 -9.760 -17.133 1.00 83.94 307 GLN A CA 1
ATOM 2524 C C . GLN A 1 307 ? -17.697 -10.936 -17.312 1.00 83.94 307 GLN A C 1
ATOM 2526 O O . GLN A 1 307 ? -18.365 -11.327 -16.359 1.00 83.94 307 GLN A O 1
ATOM 2531 N N . ARG A 1 308 ? -17.761 -11.529 -18.512 1.00 87.56 308 ARG A N 1
ATOM 2532 C CA . ARG A 1 308 ? -18.587 -12.721 -18.774 1.00 87.56 308 ARG A CA 1
ATOM 2533 C C . ARG A 1 308 ? -18.010 -14.014 -18.196 1.00 87.56 308 ARG A C 1
ATOM 2535 O O . ARG A 1 308 ? -18.765 -14.953 -17.961 1.00 87.56 308 ARG A O 1
ATOM 2542 N N . LEU A 1 309 ? -16.690 -14.102 -18.052 1.00 86.56 309 LEU A N 1
ATOM 2543 C CA . LEU A 1 309 ? -15.988 -15.346 -17.713 1.00 86.56 309 LEU A CA 1
ATOM 2544 C C . LEU A 1 309 ? -15.418 -15.361 -16.296 1.00 86.56 309 LEU A C 1
ATOM 2546 O O . LEU A 1 309 ? -15.187 -16.434 -15.736 1.00 86.56 309 LEU A O 1
ATOM 2550 N N . ALA A 1 310 ? -15.141 -14.190 -15.737 1.00 84.19 310 ALA A N 1
ATOM 2551 C CA . ALA A 1 310 ? -14.579 -14.052 -14.415 1.00 84.19 310 ALA A CA 1
ATOM 2552 C C . ALA A 1 310 ? -15.609 -14.519 -13.393 1.00 84.19 310 ALA A C 1
ATOM 2554 O O . ALA A 1 310 ? -16.741 -14.033 -13.345 1.00 84.19 310 ALA A O 1
ATOM 2555 N N . GLN A 1 311 ? -15.205 -15.481 -12.575 1.00 83.00 311 GLN A N 1
ATOM 2556 C CA . GLN A 1 311 ? -16.027 -15.939 -11.472 1.00 83.00 311 GLN A CA 1
ATOM 2557 C C . GLN A 1 311 ? -15.679 -15.086 -10.256 1.00 83.00 311 GLN A C 1
ATOM 2559 O O . GLN A 1 311 ? -14.495 -14.962 -9.932 1.00 83.00 311 GLN A O 1
ATOM 2564 N N . PRO A 1 312 ? -16.670 -14.465 -9.598 1.00 82.44 312 PRO A N 1
ATOM 2565 C CA . PRO A 1 312 ? -16.396 -13.716 -8.390 1.00 82.44 312 PRO A CA 1
ATOM 2566 C C . PRO A 1 312 ? -15.913 -14.665 -7.297 1.00 82.44 312 PRO A C 1
ATOM 2568 O O . PRO A 1 312 ? -16.497 -15.723 -7.065 1.00 82.44 312 PRO A O 1
ATOM 2571 N N . VAL A 1 313 ? -14.865 -14.250 -6.604 1.00 83.69 313 VAL A N 1
ATOM 2572 C CA . VAL A 1 313 ? -14.347 -14.888 -5.403 1.00 83.69 313 VAL A CA 1
ATOM 2573 C C . VAL A 1 313 ? -14.526 -13.902 -4.261 1.00 83.69 313 VAL A C 1
ATOM 2575 O O . VAL A 1 313 ? -14.220 -12.720 -4.403 1.00 83.69 313 VAL A O 1
ATOM 2578 N N . VAL A 1 314 ? -15.068 -14.373 -3.143 1.00 87.31 314 VAL A N 1
ATOM 2579 C CA . VAL A 1 314 ? -15.190 -13.571 -1.926 1.00 87.31 314 VAL A CA 1
ATOM 2580 C C . VAL A 1 314 ? -13.980 -13.866 -1.052 1.00 87.31 314 VAL A C 1
ATOM 2582 O O . VAL A 1 314 ? -13.786 -14.999 -0.617 1.00 87.31 314 VAL A O 1
ATOM 2585 N N . GLU A 1 315 ? -13.162 -12.848 -0.814 1.00 88.25 315 GLU A N 1
ATOM 2586 C CA . GLU A 1 315 ? -12.027 -12.896 0.100 1.00 88.25 315 GLU A CA 1
ATOM 2587 C C . GLU A 1 315 ? -12.410 -12.255 1.422 1.00 88.25 315 GLU A C 1
ATOM 2589 O O . GLU A 1 315 ? -12.890 -11.127 1.454 1.00 88.25 315 GLU A O 1
ATOM 2594 N N . ARG A 1 316 ? -12.113 -12.921 2.531 1.00 92.88 316 ARG A N 1
ATOM 2595 C CA . ARG A 1 316 ? -12.251 -12.303 3.845 1.00 92.88 316 ARG A CA 1
ATOM 2596 C C . ARG A 1 316 ? -10.971 -11.550 4.186 1.00 92.88 316 ARG A C 1
ATOM 2598 O O . ARG A 1 316 ? -9.962 -12.165 4.531 1.00 92.88 316 ARG A O 1
ATOM 2605 N N . LEU A 1 317 ? -10.998 -10.227 4.068 1.00 94.56 317 LEU A N 1
ATOM 2606 C CA . LEU A 1 317 ? -9.846 -9.372 4.344 1.00 94.56 317 LEU A CA 1
ATOM 2607 C C . LEU A 1 317 ? -9.773 -9.004 5.830 1.00 94.56 317 LEU A C 1
ATOM 2609 O O . LEU A 1 317 ? -10.814 -8.770 6.453 1.00 94.56 317 LEU A O 1
ATOM 2613 N N . PRO A 1 318 ? -8.566 -8.924 6.413 1.00 96.88 318 PRO A N 1
ATOM 2614 C CA . PRO A 1 318 ? -8.381 -8.392 7.753 1.00 96.88 318 PRO A CA 1
ATOM 2615 C C . PRO A 1 318 ? -8.650 -6.882 7.779 1.00 96.88 318 PRO A C 1
ATOM 2617 O O . PRO A 1 318 ? -8.328 -6.158 6.833 1.00 96.88 318 PRO A O 1
ATOM 2620 N N . ALA A 1 319 ? -9.233 -6.414 8.880 1.00 96.25 319 ALA A N 1
ATOM 2621 C CA . ALA A 1 319 ? -9.538 -5.007 9.096 1.00 96.25 319 ALA A CA 1
ATOM 2622 C C . ALA A 1 319 ? -9.390 -4.608 10.570 1.00 96.25 319 ALA A C 1
ATOM 2624 O O . ALA A 1 319 ? -9.398 -5.451 11.471 1.00 96.25 319 ALA A O 1
ATOM 2625 N N . LEU A 1 320 ? -9.276 -3.305 10.815 1.00 94.81 320 LEU A N 1
ATOM 2626 C CA . LEU A 1 320 ? -9.331 -2.702 12.145 1.00 94.81 320 LEU A CA 1
ATOM 2627 C C . LEU A 1 320 ? -10.411 -1.626 12.180 1.00 94.81 320 LEU A C 1
ATOM 2629 O O . LEU A 1 320 ? -10.540 -0.843 11.237 1.00 94.81 320 LEU A O 1
ATOM 2633 N N . SER A 1 321 ? -11.165 -1.600 13.278 1.00 91.94 321 SER A N 1
ATOM 2634 C CA . SER A 1 321 ? -12.134 -0.540 13.557 1.00 91.94 321 SER A CA 1
ATOM 2635 C C . SER A 1 321 ? -11.438 0.745 13.985 1.00 91.94 321 SER A C 1
ATOM 2637 O O . SER A 1 321 ? -10.558 0.712 14.846 1.00 91.94 321 SER A O 1
ATOM 2639 N N . LEU A 1 322 ? -11.879 1.867 13.414 1.00 89.12 322 LEU A N 1
ATOM 2640 C CA . LEU A 1 322 ? -11.560 3.217 13.886 1.00 89.12 322 LEU A CA 1
ATOM 2641 C C . LEU A 1 322 ? -12.559 3.702 14.948 1.00 89.12 322 LEU A C 1
ATOM 2643 O O . LEU A 1 322 ? -12.287 4.654 15.669 1.00 89.12 322 LEU A O 1
ATOM 2647 N N . LYS A 1 323 ? -13.713 3.036 15.091 1.00 81.12 323 LYS A N 1
ATOM 2648 C CA . LYS A 1 323 ? -14.658 3.305 16.182 1.00 81.12 323 LYS A CA 1
ATOM 2649 C C . LYS A 1 323 ? -14.205 2.624 17.473 1.00 81.12 323 LYS A C 1
ATOM 2651 O O . LYS A 1 323 ? -13.837 1.445 17.460 1.00 81.12 323 LYS A O 1
ATOM 2656 N N . VAL A 1 324 ? -14.316 3.355 18.582 1.00 64.69 324 VAL A N 1
ATOM 2657 C CA . VAL A 1 324 ? -14.266 2.810 19.945 1.00 64.69 324 VAL A CA 1
ATOM 2658 C C . VAL A 1 324 ? -15.562 2.034 20.200 1.00 64.69 324 VAL A C 1
ATOM 2660 O O . VAL A 1 324 ? -16.629 2.473 19.771 1.00 64.69 324 VAL A O 1
ATOM 2663 N N . ALA A 1 325 ? -15.489 0.879 20.868 1.00 59.25 325 ALA A N 1
ATOM 2664 C CA . ALA A 1 325 ? -16.695 0.192 21.333 1.00 59.25 325 ALA A CA 1
ATOM 2665 C C . ALA A 1 325 ? -17.516 1.149 22.211 1.00 59.25 325 ALA A C 1
ATOM 2667 O O . ALA A 1 325 ? -16.956 1.745 23.132 1.00 59.25 325 ALA A O 1
ATOM 2668 N N . ALA A 1 326 ? -18.807 1.307 21.911 1.00 58.44 326 ALA A N 1
ATOM 2669 C CA . ALA A 1 326 ? -19.724 1.961 22.836 1.00 58.44 326 ALA A CA 1
ATOM 2670 C C . ALA A 1 326 ? -19.839 1.085 24.094 1.00 58.44 326 ALA A C 1
ATOM 2672 O O . ALA A 1 326 ? -20.007 -0.130 23.960 1.00 58.44 326 ALA A O 1
ATOM 2673 N N . ASP A 1 327 ? -19.677 1.703 25.266 1.00 52.09 327 ASP A N 1
ATOM 2674 C CA . ASP A 1 327 ? -19.776 1.045 26.578 1.00 52.09 327 ASP A CA 1
ATOM 2675 C C . ASP A 1 327 ? -21.192 0.541 26.891 1.00 52.09 327 ASP A C 1
ATOM 2677 O O . ASP A 1 327 ? -22.173 1.205 26.470 1.00 52.09 327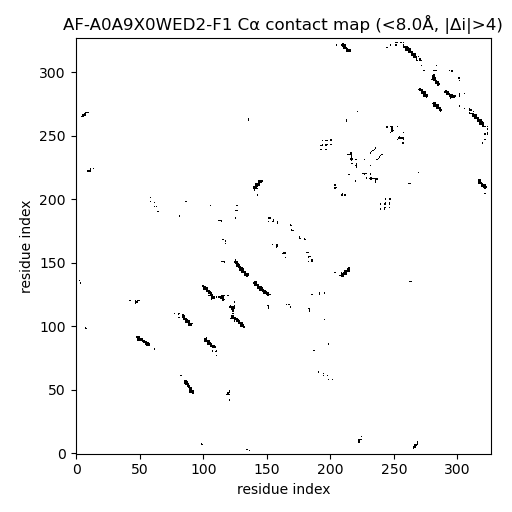 ASP A O 1
#

Sequence (327 aa):
ARRGLYFKQWRLWLPRAYEDEPRATLPQPLETLLRSADPNWQAPQRSRFCVEQCEQFRLPELHLPRRGKRFPQSDTRVVQQMLDWSMQRLLPRGDGPHSNHEELAFCLPSLEQSYFSDHFDVRNLFAHLRLSRLIDDQERWIILIDEVQSDWRRDLRRQRLGRPLPERRLARGGALRTTPQPVPECPLGGDWLAVVVEALVAYAVTEGAELIAWVPGALQVELAEGLPLPVAQRLYDRDLPAVLRAVIARDQLEGREPLPSSFDYQTYARNLRFEYRRHEGWRLLDASNGLSRGPFADLEQATDCFQRLAQPVVERLPALSLKVAAD

Solvent-accessible surface area (backbone atoms only — not comparable to full-atom values): 20365 Å² total; per-residue (Å²): 134,86,77,85,79,60,79,65,84,79,82,63,84,78,88,88,85,90,84,87,87,88,90,87,85,88,86,89,85,92,86,85,90,86,89,82,85,73,92,81,77,72,89,71,94,81,50,66,42,52,82,83,54,74,59,75,55,83,72,74,88,76,80,70,81,85,71,84,66,78,62,72,87,84,44,66,63,59,56,52,28,63,68,48,49,41,43,30,49,46,53,77,53,82,66,63,105,68,70,76,60,45,37,40,38,33,24,31,70,66,44,88,70,86,43,71,46,94,82,41,82,41,66,28,43,51,34,40,35,35,34,33,77,46,67,53,99,82,70,44,36,29,41,33,39,69,43,79,48,38,58,50,58,54,49,44,52,28,54,77,68,75,40,84,72,78,81,80,83,50,78,89,78,83,70,84,58,90,62,83,76,76,73,74,84,62,91,54,67,90,49,45,63,50,56,52,44,50,52,49,51,56,48,38,54,74,72,63,34,40,31,46,33,41,58,44,12,72,56,45,34,77,52,28,83,89,50,54,54,74,60,33,33,49,43,45,66,43,49,46,54,52,44,47,45,55,46,50,20,71,76,70,34,95,77,40,79,57,47,83,44,68,46,81,43,61,40,41,64,76,51,48,43,83,45,80,40,99,89,54,38,30,30,40,32,28,66,84,78,66,51,70,47,67,65,20,97,42,69,62,61,43,46,56,52,43,68,74,65,45,62,79,42,77,42,79,31,54,27,36,40,71,63,70,83,83,130

pLDDT: mean 72.01, std 22.99, range [23.73, 97.44]

Organism: NCBI:txid1064514

Radius of gyration: 22.05 Å; Cα contacts (8 Å, |Δi|>4): 473; chains: 1; bounding box: 72×51×59 Å

Secondary structure (DSSP, 8-state):
--------------------------------------TT----TT-SS--SS--EE--S-------S----TT-HHHHHHHHS-EEEEEPPSS--TT--EEEEEEE-TT-SS--B-SS---BTEEEEEEEEEEE-TT--EEEEEEEEE-HHHHHHHHHHTTPPPPGGGG-SSSS--SSPPPPPPPTTTT-HHHHHHHHHHHHHHHTT-SEEEE--HHHHHHHSTT--HHHHIIIIIIIHHHHHHHHHHHHHSTTPPPPEEEEEEEE-TTSEEEEEETTTEEEEEETTT--EEEEESSHHHHHHHHHHHPPPEEEEEEEEESSPPP-

Nearest PDB structures (foldseek):
  6edw-assembly1_D  TM=5.920E-01  e=2.017E-03  Mycobacterium tuberculosis CDC1551
  3bj7-assembly2_C  TM=6.678E-01  e=1.094E-01  Mus musculus
  2q4v-assembly1_B  TM=6.752E-01  e=3.980E-01  Homo sapiens
  2p0w-assembly2_B  TM=4.264E-01  e=1.967E-01  Homo sapiens
  2p0w-assembly1_A  TM=2.437E-01  e=4.747E-01  Homo sapiens

Foldseek 3Di:
DPDDPQEDDQDADDDDDDDDDDDDDDDDDDDDDDDDDDPPDDQDPPAQWDCPDWDWDLDPQDPQPPPDPPPVPPCVPLVVLVSQKTKTWIDGRPPPPRPQKIKIWIARVSDPDWDDAPNDSDTRGQKMWIWHWDAAPVRAIEIETEDIDGRLVVQLVCVVVVHDDDPPQADDDDDRPPDRDRRDDRSCHPNVLLVVLLVVLSVCVVVVGFKYWYDQLVVVCLSHPPDDSVNSNCVRVPPNVVSNQVNLCVPAEVNDTWDKDKGWDKYQRQQWDWDQDPVFDIWIAGPPPRDIDDDDPHVVRVVVVSVVPGDIDIDIIIMTGSDYDDD

Mean predicted aligned error: 12.71 Å